Protein AF-A0A5P9CCF1-F1 (afdb_monomer)

Nearest PDB structures (foldseek):
  4yvo-assembly1_A  TM=5.478E-01  e=5.324E-01  Arabidopsis thaliana
  5l0y-assembly5_H  TM=6.996E-01  e=2.942E+00  Thermochaetoides thermophila DSM 1495
  4rth-assembly1_A  TM=3.826E-01  e=2.493E+00  Zea mays
  4rth-assembly2_B  TM=3.507E-01  e=3.109E+00  Zea mays
  4nuv-assembly3_B  TM=1.970E-01  e=6.727E+00  Plasmodium vivax Sal-1

Foldseek 3Di:
DDDDDDDDDDDDDPPPPDPPPPPPQPPDPVLLAQDDCVVCVVVLVLVVQLVSLVNSLVSCVVSVDPACDPRNLVSLLSNLVSCLSVLNLLVSQVSLVLADPCPVHPNHCVNGDDPPVVSNVSSVVSNVSSVVSVCVVVVLFAQAAQPDDDPQFLGWGDPDPFKIWTFHADPDQLAATWIFIDGNNHTPATAAADPPDCDALRNDSQRRNQFRDWTWHADPNWIKIWTFGWDHGSVPDPKIKTWTWIWTDDPRYTYTDDTSMDID

Secondary structure (DSSP, 8-state):
----------------------PPP---HHHHSPPP-HHHHHTT-HHHHHHHHHHHHHHHHHT--SS--HHHHHHHHHHHHHHHHTT-HHHHHHHHTTTSS-TT-TT-HHHH-SS-HHHHHHHHHHHHHHHHHHHHHTTT-B-PBPSS--TT-SEEEEEETTEEEEEEPP-STTPPPEEEEEETTEEEEEEEE-TT-SSSTTT-TTTGGGEEEEEEEEETTEEEEEEEEEEE-TTS-S-EEEEEEEEEEETTEEEEEEE--EE-

Radius of gyration: 26.99 Å; Cα contacts (8 Å, |Δi|>4): 455; chains: 1; bounding box: 83×89×58 Å

Structure (mmCIF, N/CA/C/O backbone):
data_AF-A0A5P9CCF1-F1
#
_entry.id   AF-A0A5P9CCF1-F1
#
loop_
_atom_site.group_PDB
_atom_site.id
_atom_site.type_symbol
_atom_site.label_atom_id
_atom_site.label_alt_id
_atom_site.label_comp_id
_atom_site.label_asym_id
_atom_site.label_entity_id
_atom_site.label_seq_id
_atom_site.pdbx_PDB_ins_code
_atom_site.Cartn_x
_atom_site.Cartn_y
_atom_site.Cartn_z
_atom_site.occupancy
_atom_site.B_iso_or_equiv
_atom_site.auth_seq_id
_atom_site.auth_comp_id
_atom_site.auth_asym_id
_atom_site.auth_atom_id
_atom_site.pdbx_PDB_model_num
ATOM 1 N N . MET A 1 1 ? 57.277 -71.680 -14.119 1.00 38.81 1 MET A N 1
ATOM 2 C CA . MET A 1 1 ? 58.142 -70.483 -13.983 1.00 38.81 1 MET A CA 1
ATOM 3 C C . MET A 1 1 ? 57.508 -69.349 -14.781 1.00 38.81 1 MET A C 1
ATOM 5 O O . MET A 1 1 ? 56.840 -69.667 -15.752 1.00 38.81 1 MET A O 1
ATOM 9 N N . THR A 1 2 ? 57.693 -68.101 -14.311 1.00 37.06 2 THR A N 1
ATOM 10 C CA . THR A 1 2 ? 57.239 -66.781 -14.845 1.00 37.06 2 THR A CA 1
ATOM 11 C C . THR A 1 2 ? 55.716 -66.533 -14.853 1.00 37.06 2 THR A C 1
ATOM 13 O O . THR A 1 2 ? 55.020 -67.088 -15.688 1.00 37.06 2 THR A O 1
ATOM 16 N N . ARG A 1 3 ? 55.108 -65.948 -13.797 1.00 40.03 3 ARG A N 1
ATOM 17 C CA . ARG A 1 3 ? 54.960 -64.513 -13.383 1.00 40.03 3 ARG A CA 1
ATOM 18 C C . ARG A 1 3 ? 54.153 -63.642 -14.361 1.00 40.03 3 ARG A C 1
ATOM 20 O O . ARG A 1 3 ? 54.601 -63.501 -15.482 1.00 40.03 3 ARG A O 1
ATOM 27 N N . HIS A 1 4 ? 53.058 -63.030 -13.876 1.00 38.47 4 HIS A N 1
ATOM 28 C CA . HIS A 1 4 ? 52.678 -61.591 -13.918 1.00 38.47 4 HIS A CA 1
ATOM 29 C C . HIS A 1 4 ? 51.289 -61.444 -13.231 1.00 38.47 4 HIS A C 1
ATOM 31 O O . HIS A 1 4 ? 50.328 -62.057 -13.671 1.00 38.47 4 HIS A O 1
ATOM 37 N N . LEU A 1 5 ? 51.191 -60.979 -11.975 1.00 42.59 5 LEU A N 1
ATOM 38 C CA . LEU A 1 5 ? 51.064 -59.581 -11.497 1.00 42.59 5 LEU A CA 1
ATOM 39 C C . LEU A 1 5 ? 49.751 -58.863 -11.899 1.00 42.59 5 LEU A C 1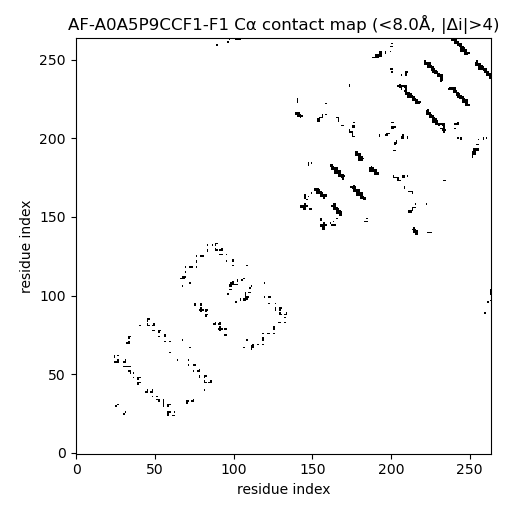
ATOM 41 O O . LEU A 1 5 ? 49.636 -58.345 -12.999 1.00 42.59 5 LEU A O 1
ATOM 45 N N . THR A 1 6 ? 48.803 -58.853 -10.947 1.00 45.66 6 THR A N 1
ATOM 46 C CA . THR A 1 6 ? 48.012 -57.709 -10.417 1.00 45.66 6 THR A CA 1
ATOM 47 C C . THR A 1 6 ? 47.667 -56.516 -11.319 1.00 45.66 6 THR A C 1
ATOM 49 O O . THR A 1 6 ? 48.580 -55.842 -11.780 1.00 45.66 6 THR A O 1
ATOM 52 N N . ALA A 1 7 ? 46.390 -56.100 -11.329 1.00 41.03 7 ALA A N 1
ATOM 53 C CA . ALA A 1 7 ? 45.993 -54.704 -11.062 1.00 41.03 7 ALA A CA 1
ATOM 54 C C . ALA A 1 7 ? 44.465 -54.543 -10.925 1.00 41.03 7 ALA A C 1
ATOM 56 O O . ALA A 1 7 ? 43.686 -55.092 -11.699 1.00 41.03 7 ALA A O 1
ATOM 57 N N . HIS A 1 8 ? 44.066 -53.776 -9.913 1.00 41.31 8 HIS A N 1
ATOM 58 C CA . HIS A 1 8 ? 42.704 -53.399 -9.549 1.00 41.31 8 HIS A CA 1
ATOM 59 C C . HIS A 1 8 ? 42.020 -52.510 -10.600 1.00 41.31 8 HIS A C 1
ATOM 61 O O . HIS A 1 8 ? 42.599 -51.522 -11.043 1.00 41.31 8 HIS A O 1
ATOM 67 N N . LEU A 1 9 ? 40.753 -52.797 -10.917 1.00 42.25 9 LEU A N 1
ATOM 68 C CA . LEU A 1 9 ? 39.864 -51.857 -11.603 1.00 42.25 9 LEU A CA 1
ATOM 69 C C . LEU A 1 9 ? 39.136 -51.004 -10.552 1.00 42.25 9 LEU A C 1
ATOM 71 O O . LEU A 1 9 ? 38.146 -51.427 -9.960 1.00 42.25 9 LEU A O 1
ATOM 75 N N . LEU A 1 10 ? 39.667 -49.803 -10.310 1.00 40.56 10 LEU A N 1
ATOM 76 C CA . LEU A 1 10 ? 38.964 -48.704 -9.651 1.00 40.56 10 LEU A CA 1
ATOM 77 C C . LEU A 1 10 ? 37.992 -48.087 -10.675 1.00 40.56 10 LEU A C 1
ATOM 79 O O . LEU A 1 10 ? 38.424 -47.553 -11.696 1.00 40.56 10 LEU A O 1
ATOM 83 N N . LEU A 1 11 ? 36.687 -48.155 -10.414 1.00 41.53 11 LEU A N 1
ATOM 84 C CA . LEU A 1 11 ? 35.667 -47.418 -11.165 1.00 41.53 11 LEU A CA 1
ATOM 85 C C . LEU A 1 11 ? 35.684 -45.950 -10.714 1.00 41.53 11 LEU A C 1
ATOM 87 O O . LEU A 1 11 ? 35.139 -45.603 -9.668 1.00 41.53 11 LEU A O 1
ATOM 91 N N . LEU A 1 12 ? 36.332 -45.090 -11.504 1.00 43.78 12 LEU A N 1
ATOM 92 C CA . LEU A 1 12 ? 36.227 -43.637 -11.386 1.00 43.78 12 LEU A CA 1
ATOM 93 C C . LEU A 1 12 ? 34.879 -43.196 -11.985 1.00 43.78 12 LEU A C 1
ATOM 95 O O . LEU A 1 12 ? 34.704 -43.194 -13.203 1.00 43.78 12 LEU A O 1
ATOM 99 N N . ALA A 1 13 ? 33.922 -42.820 -11.138 1.00 51.00 13 ALA A N 1
ATOM 100 C CA . ALA A 1 13 ? 32.737 -42.088 -11.572 1.00 51.00 13 ALA A CA 1
ATOM 101 C C . ALA A 1 13 ? 33.143 -40.631 -11.846 1.00 51.00 13 ALA A C 1
ATOM 103 O O . ALA A 1 13 ? 33.335 -39.839 -10.925 1.00 51.00 13 ALA A O 1
ATOM 104 N N . ILE A 1 14 ? 33.316 -40.287 -13.122 1.00 48.69 14 ILE A N 1
ATOM 105 C CA . ILE A 1 14 ? 33.503 -38.904 -13.564 1.00 48.69 14 ILE A CA 1
ATOM 106 C C . ILE A 1 14 ? 32.146 -38.206 -13.428 1.00 48.69 14 ILE A C 1
ATOM 108 O O . ILE A 1 14 ? 31.271 -38.348 -14.281 1.00 48.69 14 ILE A O 1
ATOM 112 N N . ALA A 1 15 ? 31.958 -37.463 -12.338 1.00 51.03 15 ALA A N 1
ATOM 113 C CA . ALA A 1 15 ? 30.894 -36.477 -12.249 1.00 51.03 15 ALA A CA 1
ATOM 114 C C . ALA A 1 15 ? 31.232 -35.334 -13.219 1.00 51.03 15 ALA A C 1
ATOM 116 O O . ALA A 1 15 ? 32.104 -34.508 -12.952 1.00 51.03 15 ALA A O 1
ATOM 117 N N . LEU A 1 16 ? 30.564 -35.319 -14.373 1.00 45.53 16 LEU A N 1
ATOM 118 C CA . LEU A 1 16 ? 30.518 -34.176 -15.280 1.00 45.53 16 LEU A CA 1
ATOM 119 C C . LEU A 1 16 ? 29.841 -33.008 -14.551 1.00 45.53 16 LEU A C 1
ATOM 121 O O . LEU A 1 16 ? 28.623 -32.850 -14.593 1.00 45.53 16 LEU A O 1
ATOM 125 N N . ALA A 1 17 ? 30.638 -32.186 -13.873 1.00 50.53 17 ALA A N 1
ATOM 126 C CA . ALA A 1 17 ? 30.248 -30.830 -13.531 1.00 50.53 17 ALA A CA 1
ATOM 127 C C . ALA A 1 17 ? 30.195 -30.033 -14.842 1.00 50.53 17 ALA A C 1
ATOM 129 O O . ALA A 1 17 ? 31.205 -29.520 -15.319 1.00 50.53 17 ALA A O 1
ATOM 130 N N . LEU A 1 18 ? 29.017 -29.990 -15.467 1.00 43.69 18 LEU A N 1
ATOM 131 C CA . LEU A 1 18 ? 28.736 -28.994 -16.493 1.00 43.69 18 LEU A CA 1
ATOM 132 C C . LEU A 1 18 ? 28.902 -27.616 -15.837 1.00 43.69 18 LEU A C 1
ATOM 134 O O . LEU A 1 18 ? 28.254 -27.364 -14.817 1.00 43.69 18 LEU A O 1
ATOM 138 N N . PRO A 1 19 ? 29.735 -26.712 -16.380 1.00 44.81 19 PRO A N 1
ATOM 139 C CA . PRO A 1 19 ? 29.658 -25.330 -15.967 1.00 44.81 19 PRO A CA 1
ATOM 140 C C . PRO A 1 19 ? 28.293 -24.837 -16.443 1.00 44.81 19 PRO A C 1
ATOM 142 O O . PRO A 1 19 ? 28.023 -24.788 -17.643 1.00 44.81 19 PRO A O 1
ATOM 145 N N . VAL A 1 20 ? 27.411 -24.495 -15.506 1.00 45.44 20 VAL A N 1
ATOM 146 C CA . VAL A 1 20 ? 26.295 -23.600 -15.802 1.00 45.44 20 VAL A CA 1
ATOM 147 C C . VAL A 1 20 ? 26.957 -22.297 -16.227 1.00 45.44 20 VAL A C 1
ATOM 149 O O . VAL A 1 20 ? 27.378 -21.496 -15.396 1.00 45.44 20 VAL A O 1
ATOM 152 N N . SER A 1 21 ? 27.170 -22.130 -17.531 1.00 42.34 21 SER A N 1
ATOM 153 C CA . SER A 1 21 ? 27.578 -20.855 -18.088 1.00 42.34 21 SER A CA 1
ATOM 154 C C . SER A 1 21 ? 26.452 -19.888 -17.758 1.00 42.34 21 SER A C 1
ATOM 156 O O . SER A 1 21 ? 25.381 -19.955 -18.357 1.00 42.34 21 SER A O 1
ATOM 158 N N . ALA A 1 22 ? 26.674 -19.026 -16.767 1.00 50.47 22 ALA A N 1
ATOM 159 C CA . ALA A 1 22 ? 25.893 -17.817 -16.615 1.00 50.47 22 ALA A CA 1
ATOM 160 C C . ALA A 1 22 ? 26.032 -17.073 -17.946 1.00 50.47 22 ALA A C 1
ATOM 162 O O . ALA A 1 22 ? 27.086 -16.517 -18.251 1.00 50.47 22 ALA A O 1
ATOM 163 N N . THR A 1 23 ? 25.019 -17.175 -18.806 1.00 56.19 23 THR A N 1
ATOM 164 C CA . THR A 1 23 ? 24.970 -16.401 -20.041 1.00 56.19 23 THR A CA 1
ATOM 165 C C . THR A 1 23 ? 25.067 -14.944 -19.624 1.00 56.19 23 THR A C 1
ATOM 167 O O . THR A 1 23 ? 24.202 -14.482 -18.876 1.00 56.19 23 THR A O 1
ATOM 170 N N . ALA A 1 24 ? 26.127 -14.250 -20.045 1.00 63.75 24 ALA A N 1
ATOM 171 C CA . ALA A 1 24 ? 26.255 -12.819 -19.812 1.00 63.75 24 ALA A CA 1
ATOM 172 C C . ALA A 1 24 ? 24.945 -12.145 -20.239 1.00 63.75 24 ALA A C 1
ATOM 174 O O . ALA A 1 24 ? 24.404 -12.466 -21.303 1.00 63.75 24 ALA A O 1
ATOM 175 N N . ALA A 1 25 ? 24.392 -11.291 -19.379 1.00 76.62 25 ALA A N 1
ATOM 176 C CA . ALA A 1 25 ? 23.145 -10.610 -19.683 1.00 76.62 25 ALA A CA 1
ATOM 177 C C . ALA A 1 25 ? 23.332 -9.799 -20.976 1.00 76.62 25 ALA A C 1
ATOM 179 O O . ALA A 1 25 ? 24.283 -9.028 -21.097 1.00 76.62 25 ALA A O 1
ATOM 180 N N . ASP A 1 26 ? 22.459 -10.007 -21.965 1.00 86.19 26 ASP A N 1
ATOM 181 C CA . ASP A 1 26 ? 22.458 -9.199 -23.185 1.00 86.19 26 ASP A CA 1
ATOM 182 C C . ASP A 1 26 ? 21.985 -7.785 -22.837 1.00 86.19 26 ASP A C 1
ATOM 184 O O . ASP A 1 26 ? 20.787 -7.536 -22.689 1.00 86.19 26 ASP A O 1
ATOM 188 N N . CYS A 1 27 ? 22.948 -6.881 -22.675 1.00 89.56 27 CYS A N 1
ATOM 189 C CA . CYS A 1 27 ? 22.731 -5.471 -22.366 1.00 89.56 27 CYS A CA 1
ATOM 190 C C . CYS A 1 27 ? 22.785 -4.583 -23.618 1.00 89.56 27 CYS A C 1
ATOM 192 O O . CYS A 1 27 ? 23.043 -3.384 -23.522 1.00 89.56 27 CYS A O 1
ATOM 194 N N . SER A 1 28 ? 22.566 -5.150 -24.811 1.00 90.19 28 SER A N 1
ATOM 195 C CA . SER A 1 28 ? 22.457 -4.352 -26.032 1.00 90.19 28 SER A CA 1
ATOM 196 C C . SER A 1 28 ? 21.257 -3.400 -25.972 1.00 90.19 28 SER A C 1
ATOM 198 O O . SER A 1 28 ? 20.209 -3.718 -25.406 1.00 90.19 28 SER A O 1
ATOM 200 N N . ALA A 1 29 ? 21.369 -2.238 -26.623 1.00 88.06 29 ALA A N 1
ATOM 201 C CA . ALA A 1 29 ? 20.284 -1.253 -26.678 1.00 88.06 29 ALA A CA 1
ATOM 202 C C . ALA A 1 29 ? 18.961 -1.860 -27.187 1.00 88.06 29 ALA A C 1
ATOM 204 O O . ALA A 1 29 ? 17.884 -1.539 -26.687 1.00 88.06 29 ALA A O 1
ATOM 205 N N . GLN A 1 30 ? 19.035 -2.798 -28.138 1.00 89.94 30 GLN A N 1
ATOM 206 C CA . GLN A 1 30 ? 17.861 -3.506 -28.642 1.00 89.94 30 GLN A CA 1
ATOM 207 C C . GLN A 1 30 ? 17.217 -4.391 -27.566 1.00 89.94 30 GLN A C 1
ATOM 209 O O . GLN A 1 30 ? 15.994 -4.385 -27.421 1.00 89.94 30 GLN A O 1
ATOM 214 N N . ALA A 1 31 ? 18.019 -5.117 -26.786 1.00 89.00 31 ALA A N 1
ATOM 215 C CA . ALA A 1 31 ? 17.533 -5.976 -25.713 1.00 89.00 31 ALA A CA 1
ATOM 216 C C . ALA A 1 31 ? 16.910 -5.198 -24.541 1.00 89.00 31 ALA A C 1
ATOM 218 O O . ALA A 1 31 ? 16.047 -5.748 -23.853 1.00 89.00 31 ALA A O 1
ATOM 219 N N . LEU A 1 32 ? 17.328 -3.945 -24.337 1.00 92.31 32 LEU A N 1
ATOM 220 C CA . LEU A 1 32 ? 16.839 -3.039 -23.289 1.00 92.31 32 LEU A CA 1
ATOM 221 C C . LEU A 1 32 ? 15.700 -2.114 -23.747 1.00 92.31 32 LEU A C 1
ATOM 223 O O . LEU A 1 32 ? 15.117 -1.395 -22.928 1.00 92.31 32 LEU A O 1
ATOM 227 N N . SER A 1 33 ? 15.373 -2.119 -25.039 1.00 92.81 33 SER A N 1
ATOM 228 C CA . SER A 1 33 ? 14.320 -1.270 -25.596 1.00 92.81 33 SER A CA 1
ATOM 229 C C . SER A 1 33 ? 12.936 -1.643 -25.059 1.00 92.81 33 SER A C 1
ATOM 231 O O . SER A 1 33 ? 12.579 -2.823 -24.954 1.00 92.81 33 SER A O 1
ATOM 233 N N . ARG A 1 34 ? 12.136 -0.624 -24.717 1.00 93.81 34 ARG A N 1
ATOM 234 C CA . ARG A 1 34 ? 10.739 -0.786 -24.305 1.00 93.81 34 ARG A CA 1
ATOM 235 C C . ARG A 1 34 ? 9.955 -1.506 -25.410 1.00 93.81 34 ARG A C 1
ATOM 237 O O . ARG A 1 34 ? 9.863 -0.992 -26.527 1.00 93.81 34 ARG A O 1
ATOM 244 N N . PRO A 1 35 ? 9.350 -2.671 -25.127 1.00 95.38 35 PRO A N 1
ATOM 245 C CA . PRO A 1 35 ? 8.558 -3.376 -26.117 1.00 95.38 35 PRO A CA 1
ATOM 246 C C . PRO A 1 35 ? 7.212 -2.681 -26.343 1.00 95.38 35 PRO A C 1
ATOM 248 O O . PRO A 1 35 ? 6.573 -2.224 -25.400 1.00 95.38 35 PRO A O 1
ATOM 251 N N . LEU A 1 36 ? 6.725 -2.700 -27.585 1.00 94.75 36 LEU A N 1
ATOM 252 C CA . LEU A 1 36 ? 5.341 -2.331 -27.877 1.00 94.75 36 LEU A CA 1
ATOM 253 C C . LEU A 1 36 ? 4.386 -3.444 -27.426 1.00 94.75 36 LEU A C 1
ATOM 255 O O . LEU A 1 36 ? 4.595 -4.624 -27.729 1.00 94.75 36 LEU A O 1
ATOM 259 N N . VAL A 1 37 ? 3.322 -3.052 -26.726 1.00 97.06 37 VAL A N 1
ATOM 260 C CA . VAL A 1 37 ? 2.292 -3.955 -26.178 1.00 97.06 37 VAL A CA 1
ATOM 261 C C . VAL A 1 37 ? 0.871 -3.583 -26.617 1.00 97.06 37 VAL A C 1
ATOM 263 O O . VAL A 1 37 ? -0.095 -4.163 -26.130 1.00 97.06 37 VAL A O 1
ATOM 266 N N . ASN A 1 38 ? 0.720 -2.652 -27.563 1.00 96.94 38 ASN A N 1
ATOM 267 C CA . ASN A 1 38 ? -0.575 -2.137 -28.022 1.00 96.94 38 ASN A CA 1
ATOM 268 C C . ASN A 1 38 ? -1.534 -3.250 -28.467 1.00 96.94 38 ASN A C 1
ATOM 270 O O . ASN A 1 38 ? -2.702 -3.234 -28.086 1.00 96.94 38 ASN A O 1
ATOM 274 N N . ASP A 1 39 ? -1.034 -4.247 -29.200 1.00 97.44 39 ASP A N 1
ATOM 275 C CA . ASP A 1 39 ? -1.857 -5.368 -29.662 1.00 97.44 39 ASP A CA 1
ATOM 276 C C . ASP A 1 39 ? -2.319 -6.279 -28.520 1.00 97.44 39 ASP A C 1
ATOM 278 O O . ASP A 1 39 ? -3.348 -6.937 -28.634 1.00 97.44 39 ASP A O 1
ATOM 282 N N . LEU A 1 40 ? -1.551 -6.380 -27.433 1.00 98.00 40 LEU A N 1
ATOM 283 C CA . LEU A 1 40 ? -1.937 -7.152 -26.245 1.00 98.00 40 LEU A CA 1
ATOM 284 C C . LEU A 1 40 ? -3.022 -6.396 -25.471 1.00 98.00 40 LEU A C 1
ATOM 286 O O . LEU A 1 40 ? -4.047 -6.963 -25.103 1.00 98.00 40 LEU A O 1
ATOM 290 N N . PHE A 1 41 ? -2.865 -5.079 -25.340 1.00 97.50 41 PHE A N 1
ATOM 291 C CA . PHE A 1 41 ? -3.884 -4.215 -24.752 1.00 97.50 41 PHE A CA 1
ATOM 292 C C . PHE A 1 41 ? -5.201 -4.221 -25.533 1.00 97.50 41 PHE A C 1
ATOM 294 O O . PHE A 1 41 ? -6.265 -4.272 -24.916 1.00 97.50 41 PHE A O 1
ATOM 301 N N . SER A 1 42 ? -5.151 -4.179 -26.868 1.00 97.44 42 SER A N 1
ATOM 302 C CA . SER A 1 42 ? -6.354 -4.117 -27.709 1.00 97.44 42 SER A CA 1
ATOM 303 C C . SER A 1 42 ? -7.208 -5.384 -27.627 1.00 97.44 42 SER A C 1
ATOM 305 O O . SER A 1 42 ? -8.430 -5.300 -27.719 1.00 97.44 42 SER A O 1
ATOM 307 N N . ARG A 1 43 ? -6.583 -6.544 -27.391 1.00 97.50 43 ARG A N 1
ATOM 308 C CA . ARG A 1 43 ? -7.272 -7.829 -27.190 1.00 97.50 43 ARG A CA 1
ATOM 309 C C . ARG A 1 43 ? -7.607 -8.137 -25.722 1.00 97.50 43 ARG A C 1
ATOM 311 O O . ARG A 1 43 ? -8.157 -9.196 -25.448 1.00 97.50 43 ARG A O 1
ATOM 318 N N . GLY A 1 44 ? -7.260 -7.245 -24.788 1.00 97.94 44 GLY A N 1
ATOM 319 C CA . GLY A 1 44 ? -7.451 -7.452 -23.346 1.00 97.94 44 GLY A CA 1
ATOM 320 C C . GLY A 1 44 ? -6.476 -8.444 -22.699 1.00 97.94 44 GLY A C 1
ATOM 321 O O . GLY A 1 44 ? -6.705 -8.860 -21.569 1.00 97.94 44 GLY A O 1
ATOM 322 N N . ASP A 1 45 ? -5.393 -8.817 -23.386 1.00 98.31 45 ASP A N 1
ATOM 323 C CA . ASP A 1 45 ? -4.351 -9.711 -22.868 1.00 98.31 45 ASP A CA 1
ATOM 324 C C . ASP A 1 45 ? -3.356 -8.927 -21.999 1.00 98.31 45 ASP A C 1
ATOM 326 O O . ASP A 1 45 ? -2.220 -8.630 -22.384 1.00 98.31 45 ASP A O 1
ATOM 330 N N . TYR A 1 46 ? -3.829 -8.512 -20.824 1.00 98.44 46 TYR A N 1
ATOM 331 C CA . TYR A 1 46 ? -3.034 -7.718 -19.891 1.00 98.44 46 TYR A CA 1
ATOM 332 C C . TYR A 1 46 ? -1.930 -8.543 -19.225 1.00 98.44 46 TYR A C 1
ATOM 334 O O . TYR A 1 46 ? -0.834 -8.023 -19.035 1.00 98.44 46 TYR A O 1
ATOM 342 N N . ASP A 1 47 ? -2.163 -9.828 -18.952 1.00 98.38 47 ASP A N 1
ATOM 343 C CA . ASP A 1 47 ? -1.139 -10.718 -18.395 1.00 98.38 47 ASP A CA 1
ATOM 344 C C . ASP A 1 47 ? 0.005 -10.959 -19.387 1.00 98.38 47 ASP A C 1
ATOM 346 O O . ASP A 1 47 ? 1.177 -10.898 -19.006 1.00 98.38 47 ASP A O 1
ATOM 350 N N . GLY A 1 48 ? -0.299 -11.133 -20.679 1.00 98.38 48 GLY A N 1
ATOM 351 C CA . GLY A 1 48 ? 0.713 -11.193 -21.733 1.00 98.38 48 GLY A CA 1
ATOM 352 C C . GLY A 1 48 ? 1.510 -9.891 -21.855 1.00 98.38 48 GLY A C 1
ATOM 353 O O . GLY A 1 48 ? 2.734 -9.923 -22.029 1.00 98.38 48 GLY A O 1
ATOM 354 N N . ALA A 1 49 ? 0.850 -8.734 -21.714 1.00 98.56 49 ALA A N 1
ATOM 355 C CA . ALA A 1 49 ? 1.529 -7.437 -21.690 1.00 98.56 49 ALA A CA 1
ATOM 356 C C . ALA A 1 49 ? 2.464 -7.304 -20.477 1.00 98.56 49 ALA A C 1
ATOM 358 O O . ALA A 1 49 ? 3.626 -6.929 -20.650 1.00 98.56 49 ALA A O 1
ATOM 359 N N . ILE A 1 50 ? 1.993 -7.671 -19.279 1.00 98.69 50 ILE A N 1
ATOM 360 C CA . ILE A 1 50 ? 2.786 -7.684 -18.041 1.00 98.69 50 ILE A CA 1
ATOM 361 C C . ILE A 1 50 ? 4.007 -8.586 -18.211 1.00 98.69 50 ILE A C 1
ATOM 363 O O . ILE A 1 50 ? 5.124 -8.132 -17.982 1.00 98.69 50 ILE A O 1
ATOM 367 N N . ALA A 1 51 ? 3.826 -9.828 -18.667 1.00 98.38 51 ALA A N 1
ATOM 368 C CA . ALA A 1 51 ? 4.924 -10.780 -18.835 1.00 98.38 51 ALA A CA 1
ATOM 369 C C . ALA A 1 51 ? 6.014 -10.242 -19.776 1.00 98.38 51 ALA A C 1
ATOM 371 O O . ALA A 1 51 ? 7.211 -10.386 -19.509 1.00 98.38 51 ALA A O 1
ATOM 372 N N . ARG A 1 52 ? 5.613 -9.582 -20.869 1.00 98.06 52 ARG A N 1
ATOM 373 C CA . ARG A 1 52 ? 6.550 -8.977 -21.820 1.00 98.06 52 ARG A CA 1
ATOM 374 C C . ARG A 1 52 ? 7.298 -7.783 -21.223 1.00 98.06 52 ARG A C 1
ATOM 376 O O . ARG A 1 52 ? 8.508 -7.682 -21.416 1.00 98.06 52 ARG A O 1
ATOM 383 N N . LEU A 1 53 ? 6.597 -6.901 -20.515 1.00 98.50 53 LEU A N 1
ATOM 384 C CA . LEU A 1 53 ? 7.179 -5.708 -19.897 1.00 98.50 53 LEU A CA 1
ATOM 385 C C . LEU A 1 53 ? 8.095 -6.061 -18.721 1.00 98.50 53 LEU A C 1
ATOM 387 O O . LEU A 1 53 ? 9.208 -5.548 -18.664 1.00 98.50 53 LEU A O 1
ATOM 391 N N . GLU A 1 54 ? 7.686 -6.975 -17.837 1.00 98.06 54 GLU A N 1
ATOM 392 C CA . GLU A 1 54 ? 8.503 -7.465 -16.716 1.00 98.06 54 GLU A CA 1
ATOM 393 C C . GLU A 1 54 ? 9.789 -8.136 -17.200 1.00 98.06 54 GLU A C 1
ATOM 395 O O . GLU A 1 54 ? 10.860 -7.886 -16.655 1.00 98.06 54 GLU A O 1
ATOM 400 N N . LYS A 1 55 ? 9.733 -8.920 -18.283 1.00 96.31 55 LYS A N 1
ATOM 401 C CA . LYS A 1 55 ? 10.942 -9.518 -18.861 1.00 96.31 55 LYS A CA 1
ATOM 402 C C . LYS A 1 55 ? 11.961 -8.459 -19.291 1.00 96.31 55 LYS A C 1
ATOM 404 O O . LYS A 1 55 ? 13.155 -8.616 -19.033 1.00 96.31 55 LYS A O 1
ATOM 409 N N . THR A 1 56 ? 11.514 -7.391 -19.952 1.00 96.00 56 THR A N 1
ATOM 410 C CA . THR A 1 56 ? 12.411 -6.288 -20.327 1.00 96.00 56 THR A CA 1
ATOM 411 C C . THR A 1 56 ? 12.846 -5.488 -19.098 1.00 96.00 56 THR A C 1
ATOM 413 O O . THR A 1 56 ? 14.021 -5.145 -19.001 1.00 96.00 56 THR A O 1
ATOM 416 N N . ARG A 1 57 ? 11.952 -5.250 -18.130 1.00 95.56 57 ARG A N 1
ATOM 417 C CA . ARG A 1 57 ? 12.265 -4.581 -16.859 1.00 95.56 57 ARG A CA 1
ATOM 418 C C . ARG A 1 57 ? 13.399 -5.285 -16.120 1.00 95.56 57 ARG A C 1
ATOM 420 O O . ARG A 1 57 ? 14.392 -4.650 -15.797 1.00 95.56 57 ARG A O 1
ATOM 427 N N . GLN A 1 58 ? 13.275 -6.595 -15.910 1.00 94.50 58 GLN A N 1
ATOM 428 C CA . GLN A 1 58 ? 14.278 -7.419 -15.233 1.00 94.50 58 GLN A CA 1
ATOM 429 C C . GLN A 1 58 ? 15.635 -7.335 -15.930 1.00 94.50 58 GLN A C 1
ATOM 431 O O . GLN A 1 58 ? 16.670 -7.311 -15.274 1.00 94.50 58 GLN A O 1
ATOM 436 N N . ARG A 1 59 ? 15.637 -7.254 -17.264 1.00 93.44 59 ARG A N 1
ATOM 437 C CA . ARG A 1 59 ? 16.866 -7.084 -18.037 1.00 93.44 59 ARG A CA 1
ATOM 438 C C . ARG A 1 59 ? 17.467 -5.689 -17.877 1.00 93.44 59 ARG A C 1
ATOM 440 O O . ARG A 1 59 ? 18.670 -5.593 -17.676 1.00 93.44 59 ARG A O 1
ATOM 447 N N . GLN A 1 60 ? 16.650 -4.635 -17.927 1.00 93.19 60 GLN A N 1
ATOM 448 C CA . GLN A 1 60 ? 17.097 -3.271 -17.618 1.00 93.19 60 GLN A CA 1
ATOM 449 C C . GLN A 1 60 ? 17.691 -3.195 -16.211 1.00 93.19 60 GLN A C 1
ATOM 451 O O . GLN A 1 60 ? 18.782 -2.664 -16.050 1.00 93.19 60 GLN A O 1
ATOM 456 N N . ASP A 1 61 ? 17.016 -3.772 -15.218 1.00 91.50 61 ASP A N 1
ATOM 457 C CA . ASP A 1 61 ? 17.471 -3.777 -13.827 1.00 91.50 61 ASP A CA 1
ATOM 458 C C . ASP A 1 61 ? 18.792 -4.558 -13.672 1.00 91.50 61 ASP A C 1
ATOM 460 O O . ASP A 1 61 ? 19.710 -4.078 -13.014 1.00 91.50 61 ASP A O 1
ATOM 464 N N . ALA A 1 62 ? 18.934 -5.716 -14.331 1.00 91.38 62 ALA A N 1
ATOM 465 C CA . ALA A 1 62 ? 20.148 -6.540 -14.275 1.00 91.38 62 ALA A CA 1
ATOM 466 C C . ALA A 1 62 ? 21.360 -5.919 -14.989 1.00 91.38 62 ALA A C 1
ATOM 468 O O . ALA A 1 62 ? 22.501 -6.198 -14.627 1.00 91.38 62 ALA A O 1
ATOM 469 N N . CYS A 1 63 ? 21.125 -5.100 -16.013 1.00 90.56 63 CYS A N 1
ATOM 470 C CA . CYS A 1 63 ? 22.189 -4.420 -16.746 1.00 90.56 63 CYS A CA 1
ATOM 471 C C . CYS A 1 63 ? 22.685 -3.145 -16.051 1.00 90.56 63 CYS A C 1
ATOM 473 O O . CYS A 1 63 ? 23.640 -2.559 -16.551 1.00 90.56 63 CYS A O 1
ATOM 475 N N . HIS A 1 64 ? 22.064 -2.736 -14.931 1.00 78.88 64 HIS A N 1
ATOM 476 C CA . HIS A 1 64 ? 22.443 -1.572 -14.120 1.00 78.88 64 HIS A CA 1
ATOM 477 C C . HIS A 1 64 ? 22.850 -0.356 -14.972 1.00 78.88 64 HIS A C 1
ATOM 479 O O . HIS A 1 64 ? 24.023 0.023 -14.967 1.00 78.88 64 HIS A O 1
ATOM 485 N N . PRO A 1 65 ? 21.919 0.237 -15.745 1.00 73.19 65 PRO A N 1
ATOM 486 C CA . PRO A 1 65 ? 22.264 1.342 -16.623 1.00 73.19 65 PRO A CA 1
ATOM 487 C C . PRO A 1 65 ? 22.839 2.499 -15.804 1.00 73.19 65 PRO A C 1
ATOM 489 O O . PRO A 1 65 ? 22.317 2.838 -14.742 1.00 73.19 65 PRO A O 1
ATOM 492 N N . GLU A 1 66 ? 23.908 3.107 -16.317 1.00 71.75 66 GLU A N 1
ATOM 493 C CA . GLU A 1 66 ? 24.570 4.250 -15.675 1.00 71.75 66 GLU A CA 1
ATOM 494 C C . GLU A 1 66 ? 23.635 5.465 -15.554 1.00 71.75 66 GLU A C 1
ATOM 496 O O . GLU A 1 66 ? 23.820 6.302 -14.674 1.00 71.75 66 GLU A O 1
ATOM 501 N N . THR A 1 67 ? 22.614 5.550 -16.415 1.00 76.56 67 THR A N 1
ATOM 502 C CA . THR A 1 67 ? 21.609 6.616 -16.426 1.00 76.56 67 THR A CA 1
ATOM 503 C C . THR A 1 67 ? 20.192 6.054 -16.544 1.00 76.56 67 THR A C 1
ATOM 505 O O . THR A 1 67 ? 19.919 5.140 -17.326 1.00 76.56 67 THR A O 1
ATOM 508 N N . LEU A 1 68 ? 19.264 6.619 -15.767 1.00 90.94 68 LEU A N 1
ATOM 509 C CA . LEU A 1 68 ? 17.836 6.319 -15.872 1.00 90.94 68 LEU A CA 1
ATOM 510 C C . LEU A 1 68 ? 17.207 7.234 -16.924 1.00 90.94 68 LEU A C 1
ATOM 512 O O . LEU A 1 68 ? 16.882 8.384 -16.647 1.00 90.94 68 LEU A O 1
ATOM 516 N N . ASP A 1 69 ? 17.058 6.721 -18.142 1.00 91.50 69 ASP A N 1
ATOM 517 C CA . ASP A 1 69 ? 16.523 7.474 -19.276 1.00 91.50 69 ASP A CA 1
ATOM 518 C C . ASP A 1 69 ? 14.990 7.378 -19.409 1.00 91.50 69 ASP A C 1
ATOM 520 O O . ASP A 1 69 ? 14.307 6.598 -18.736 1.00 91.50 69 ASP A O 1
ATOM 524 N N . ALA A 1 70 ? 14.420 8.149 -20.338 1.00 93.00 70 ALA A N 1
ATOM 525 C CA . ALA A 1 70 ? 12.985 8.125 -20.614 1.00 93.00 70 ALA A CA 1
ATOM 526 C C . ALA A 1 70 ? 12.469 6.723 -21.001 1.00 93.00 70 ALA A C 1
ATOM 528 O O . ALA A 1 70 ? 11.338 6.375 -20.666 1.00 93.00 70 ALA A O 1
ATOM 529 N N . ASN A 1 71 ? 13.271 5.889 -21.674 1.00 93.19 71 ASN A N 1
ATOM 530 C CA . ASN A 1 71 ? 12.877 4.527 -22.050 1.00 93.19 71 ASN A CA 1
ATOM 531 C C . ASN A 1 71 ? 12.680 3.632 -20.811 1.00 93.19 71 ASN A C 1
ATOM 533 O O . ASN A 1 71 ? 11.720 2.856 -20.758 1.00 93.19 71 ASN A O 1
ATOM 537 N N . TRP A 1 72 ? 13.531 3.780 -19.795 1.00 94.94 72 TRP A N 1
ATOM 538 C CA . TRP A 1 72 ? 13.413 3.093 -18.510 1.00 94.94 72 TRP A CA 1
ATOM 539 C C . TRP A 1 72 ? 12.111 3.463 -17.775 1.00 94.94 72 TRP A C 1
ATOM 541 O O . TRP A 1 72 ? 11.388 2.581 -17.294 1.00 94.94 72 TRP A O 1
ATOM 551 N N . TYR A 1 73 ? 11.751 4.748 -17.743 1.00 96.31 73 TYR A N 1
ATOM 552 C CA . TYR A 1 73 ? 10.521 5.219 -17.092 1.00 96.31 73 TYR A CA 1
ATOM 553 C C . TYR A 1 73 ? 9.254 4.914 -17.897 1.00 96.31 73 TYR A C 1
ATOM 555 O O . TYR A 1 73 ? 8.259 4.469 -17.322 1.00 96.31 73 TYR A O 1
ATOM 563 N N . TRP A 1 74 ? 9.273 5.075 -19.224 1.00 96.56 74 TRP A N 1
ATOM 564 C CA . TRP A 1 74 ? 8.130 4.734 -20.078 1.00 96.56 74 TRP A CA 1
ATOM 565 C C . TRP A 1 74 ? 7.756 3.256 -19.973 1.00 96.56 74 TRP A C 1
ATOM 567 O O . TRP A 1 74 ? 6.570 2.929 -19.943 1.00 96.56 74 TRP A O 1
ATOM 577 N N . LEU A 1 75 ? 8.744 2.363 -19.863 1.00 97.69 75 LEU A N 1
ATOM 578 C CA . LEU A 1 75 ? 8.490 0.944 -19.625 1.00 97.69 75 LEU A CA 1
ATOM 579 C C . LEU A 1 75 ? 7.713 0.718 -18.319 1.00 97.69 75 LEU A C 1
ATOM 581 O O . LEU A 1 75 ? 6.776 -0.078 -18.284 1.00 97.69 75 LEU A O 1
ATOM 585 N N . ARG A 1 76 ? 8.078 1.426 -17.245 1.00 97.94 76 ARG A N 1
ATOM 586 C CA . ARG A 1 76 ? 7.419 1.310 -15.931 1.00 97.94 76 ARG A CA 1
ATOM 587 C C . ARG A 1 76 ? 6.048 1.970 -15.919 1.00 97.94 76 ARG A C 1
ATOM 589 O O . ARG A 1 76 ? 5.135 1.449 -15.286 1.00 97.94 76 ARG A O 1
ATOM 596 N N . SER A 1 77 ? 5.872 3.042 -16.687 1.00 98.00 77 SER A N 1
ATOM 597 C CA . SER A 1 77 ? 4.563 3.641 -16.946 1.00 98.00 77 SER A CA 1
ATOM 598 C C . SER A 1 77 ? 3.622 2.634 -17.617 1.00 98.00 77 SER A C 1
ATOM 600 O O . SER A 1 77 ? 2.548 2.352 -17.081 1.00 98.00 77 SER A O 1
ATOM 602 N N . ASP A 1 78 ? 4.048 1.990 -18.707 1.00 98.31 78 ASP A N 1
ATOM 603 C CA . ASP A 1 78 ? 3.255 0.956 -19.388 1.00 98.31 78 ASP A CA 1
ATOM 604 C C . ASP A 1 78 ? 2.933 -0.230 -18.483 1.00 98.31 78 ASP A C 1
ATOM 606 O O . ASP A 1 78 ? 1.805 -0.724 -18.471 1.00 98.31 78 ASP A O 1
ATOM 610 N N . LEU A 1 79 ? 3.921 -0.680 -17.709 1.00 98.62 79 LEU A N 1
ATOM 611 C CA . LEU A 1 79 ? 3.761 -1.794 -16.785 1.00 98.62 79 LEU A CA 1
ATOM 612 C C . LEU A 1 79 ? 2.769 -1.455 -15.668 1.00 98.62 79 LEU A C 1
ATOM 614 O O . LEU A 1 79 ? 1.909 -2.273 -15.352 1.00 98.62 79 LEU A O 1
ATOM 618 N N . SER A 1 80 ? 2.816 -0.234 -15.129 1.00 98.44 80 SER A N 1
ATOM 619 C CA . SER A 1 80 ? 1.850 0.238 -14.130 1.00 98.44 80 SER A CA 1
ATOM 620 C C . SER A 1 80 ? 0.420 0.257 -14.686 1.00 98.44 80 SER A C 1
ATOM 622 O O . SER A 1 80 ? -0.523 -0.177 -14.020 1.00 98.44 80 SER A O 1
ATOM 624 N N . LEU A 1 81 ? 0.256 0.662 -15.950 1.00 98.38 81 LEU A N 1
ATOM 625 C CA . LEU A 1 81 ? -1.030 0.637 -16.636 1.00 98.38 81 LEU A CA 1
ATOM 626 C C . LEU A 1 81 ? -1.504 -0.799 -16.901 1.00 98.38 81 LEU A C 1
ATOM 628 O O . LEU A 1 81 ? -2.692 -1.082 -16.748 1.00 98.38 81 LEU A O 1
ATOM 632 N N . ALA A 1 82 ? -0.601 -1.708 -17.276 1.00 98.50 82 ALA A N 1
ATOM 633 C CA . ALA A 1 82 ? -0.923 -3.117 -17.480 1.00 98.50 82 ALA A CA 1
ATOM 634 C C . ALA A 1 82 ? -1.370 -3.777 -16.165 1.00 98.50 82 ALA A C 1
ATOM 636 O O . ALA A 1 82 ? -2.412 -4.433 -16.142 1.00 98.50 82 ALA A O 1
ATOM 637 N N . TYR A 1 83 ? -0.666 -3.511 -15.058 1.00 98.62 83 TYR A N 1
ATOM 638 C CA . TYR A 1 83 ? -1.071 -3.942 -13.718 1.00 98.62 83 TYR A CA 1
ATOM 639 C C . TYR A 1 83 ? -2.464 -3.444 -13.350 1.00 98.62 83 TYR A C 1
ATOM 641 O O . TYR A 1 83 ? -3.325 -4.239 -12.973 1.00 98.62 83 TYR A O 1
ATOM 649 N N . LEU A 1 84 ? -2.729 -2.151 -13.537 1.00 98.25 84 LEU A N 1
ATOM 650 C CA . LEU A 1 84 ? -4.049 -1.579 -13.296 1.00 98.25 84 LEU A CA 1
ATOM 651 C C . LEU A 1 84 ? -5.143 -2.285 -14.112 1.00 98.25 84 LEU A C 1
ATOM 653 O O . LEU A 1 84 ? -6.201 -2.614 -13.577 1.00 98.25 84 LEU A O 1
ATOM 657 N N . LYS A 1 85 ? -4.905 -2.514 -15.408 1.00 98.12 85 LYS A N 1
ATOM 658 C CA . LYS A 1 85 ? -5.877 -3.158 -16.303 1.00 98.12 85 LYS A CA 1
ATOM 659 C C . LYS A 1 85 ? -6.129 -4.626 -15.962 1.00 98.12 85 LYS A C 1
ATOM 661 O O . LYS A 1 85 ? -7.257 -5.079 -16.126 1.00 98.12 85 LYS A O 1
ATOM 666 N N . ALA A 1 86 ? -5.131 -5.318 -15.423 1.00 97.88 86 ALA A N 1
ATOM 667 C CA . ALA A 1 86 ? -5.261 -6.670 -14.886 1.00 97.88 86 ALA A CA 1
ATOM 668 C C . ALA A 1 86 ? -5.912 -6.722 -13.485 1.00 97.88 86 ALA A C 1
ATOM 670 O O . ALA A 1 86 ? -6.019 -7.794 -12.900 1.00 97.88 86 ALA A O 1
ATOM 671 N N . GLY A 1 87 ? -6.320 -5.583 -12.905 1.00 96.25 87 GLY A N 1
ATOM 672 C CA . GLY A 1 87 ? -6.869 -5.524 -11.543 1.00 96.25 87 GLY A CA 1
ATOM 673 C C . GLY A 1 87 ? -5.812 -5.635 -10.436 1.00 96.25 87 GLY A C 1
ATOM 674 O O . GLY A 1 87 ? -6.155 -5.722 -9.260 1.00 96.25 87 GLY A O 1
ATOM 675 N N . ARG A 1 88 ? -4.524 -5.581 -10.787 1.00 96.31 88 ARG A N 1
ATOM 676 C CA . ARG A 1 88 ? -3.375 -5.673 -9.875 1.00 96.31 88 ARG A CA 1
ATOM 677 C C . ARG A 1 88 ? -2.964 -4.286 -9.376 1.00 96.31 88 ARG A C 1
ATOM 679 O O . ARG A 1 88 ? -1.838 -3.835 -9.579 1.00 96.31 88 ARG A O 1
ATOM 686 N N . ALA A 1 89 ? -3.904 -3.576 -8.749 1.00 95.69 89 ALA A N 1
ATOM 687 C CA . ALA A 1 89 ? -3.697 -2.196 -8.297 1.00 95.69 89 ALA A CA 1
ATOM 688 C C . ALA A 1 89 ? -2.506 -2.065 -7.331 1.00 95.69 89 ALA A C 1
ATOM 690 O O . ALA A 1 89 ? -1.737 -1.113 -7.441 1.00 95.69 89 ALA A O 1
ATOM 691 N N . GLN A 1 90 ? -2.298 -3.052 -6.455 1.00 91.00 90 GLN A N 1
ATOM 692 C CA . GLN A 1 90 ? -1.179 -3.027 -5.518 1.00 91.00 90 GLN A CA 1
ATOM 693 C C . GLN A 1 90 ? 0.185 -3.115 -6.212 1.00 91.00 90 GLN A C 1
ATOM 695 O O . GLN A 1 90 ? 1.089 -2.359 -5.871 1.00 91.00 90 GLN A O 1
ATOM 700 N N . ASP A 1 91 ? 0.342 -3.982 -7.213 1.00 94.75 91 ASP A N 1
ATOM 701 C CA . ASP A 1 91 ? 1.605 -4.084 -7.954 1.00 94.75 91 ASP A CA 1
ATOM 702 C C . ASP A 1 91 ? 1.916 -2.784 -8.701 1.00 94.75 91 ASP A C 1
ATOM 704 O O . ASP A 1 91 ? 3.062 -2.331 -8.724 1.00 94.75 91 ASP A O 1
ATOM 708 N N . CYS A 1 92 ? 0.881 -2.131 -9.239 1.00 96.31 92 CYS A N 1
ATOM 709 C CA . CYS A 1 92 ? 1.013 -0.793 -9.806 1.00 96.31 92 CYS A CA 1
ATOM 710 C C . CYS A 1 92 ? 1.517 0.222 -8.765 1.00 96.31 9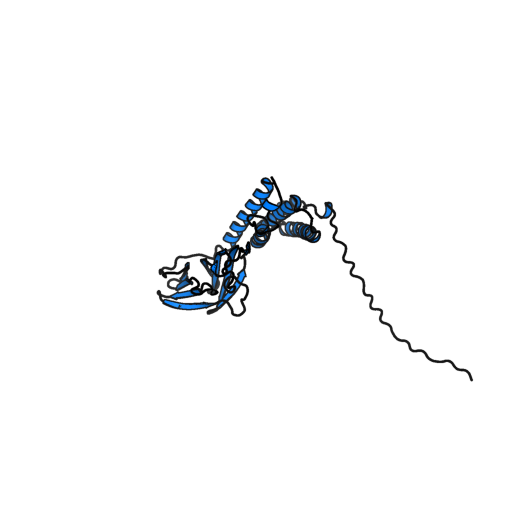2 CYS A C 1
ATOM 712 O O . CYS A 1 92 ? 2.449 0.980 -9.033 1.00 96.31 92 CYS A O 1
ATOM 714 N N . LEU A 1 93 ? 0.922 0.233 -7.571 1.00 93.88 93 LEU A N 1
ATOM 715 C CA . LEU A 1 93 ? 1.284 1.145 -6.488 1.00 93.88 93 LEU A CA 1
ATOM 716 C C . LEU A 1 93 ? 2.703 0.913 -5.956 1.00 93.88 93 LEU A C 1
ATOM 718 O O . LEU A 1 93 ? 3.439 1.878 -5.735 1.00 93.88 93 LEU A O 1
ATOM 722 N N . THR A 1 94 ? 3.103 -0.346 -5.782 1.00 91.44 94 THR A N 1
ATOM 723 C CA . THR A 1 94 ? 4.467 -0.717 -5.391 1.00 91.44 94 THR A CA 1
ATOM 724 C C . THR A 1 94 ? 5.474 -0.271 -6.445 1.00 91.44 94 THR A C 1
ATOM 726 O O . THR A 1 94 ? 6.510 0.294 -6.097 1.00 91.44 94 THR A O 1
ATOM 729 N N . LEU A 1 95 ? 5.163 -0.474 -7.730 1.00 94.88 95 LEU A N 1
ATOM 730 C CA . LEU A 1 95 ? 6.027 -0.043 -8.825 1.00 94.88 95 LEU A CA 1
ATOM 731 C C . LEU A 1 95 ? 6.202 1.480 -8.840 1.00 94.88 95 LEU A C 1
ATOM 733 O O . LEU A 1 95 ? 7.330 1.961 -8.902 1.00 94.88 95 LEU A O 1
ATOM 737 N N . LEU A 1 96 ? 5.101 2.232 -8.778 1.00 95.19 96 LEU A N 1
ATOM 738 C CA . LEU A 1 96 ? 5.125 3.690 -8.912 1.00 95.19 96 LEU A CA 1
ATOM 739 C C . LEU A 1 96 ? 5.623 4.409 -7.656 1.00 95.19 96 LEU A C 1
ATOM 741 O O . LEU A 1 96 ? 6.207 5.477 -7.780 1.00 95.19 96 LEU A O 1
ATOM 745 N N . GLY A 1 97 ? 5.464 3.834 -6.460 1.00 90.44 97 GLY A N 1
ATOM 746 C CA . GLY A 1 97 ? 5.826 4.494 -5.196 1.00 90.44 97 GLY A CA 1
ATOM 747 C C . GLY A 1 97 ? 7.310 4.859 -5.043 1.00 90.44 97 GLY A C 1
ATOM 748 O O . GLY A 1 97 ? 7.656 5.645 -4.164 1.00 90.44 97 GLY A O 1
ATOM 749 N N . ARG A 1 98 ? 8.190 4.303 -5.885 1.00 90.06 98 ARG A N 1
ATOM 750 C CA . ARG A 1 98 ? 9.618 4.661 -5.948 1.00 90.06 98 ARG A CA 1
ATOM 751 C C . ARG A 1 98 ? 9.941 5.698 -7.024 1.00 90.06 98 ARG A C 1
ATOM 753 O O . ARG A 1 98 ? 11.042 6.220 -7.032 1.00 90.06 98 ARG A O 1
ATOM 760 N N . LEU A 1 99 ? 9.023 5.940 -7.957 1.00 93.56 99 LEU A N 1
ATOM 761 C CA . LEU A 1 99 ? 9.304 6.690 -9.183 1.00 93.56 99 LEU A CA 1
ATOM 762 C C . LEU A 1 99 ? 8.785 8.124 -9.148 1.00 93.56 99 LEU A C 1
ATOM 764 O O . LEU A 1 99 ? 9.212 8.932 -9.965 1.00 93.56 99 LEU A O 1
ATOM 768 N N . ILE A 1 100 ? 7.825 8.419 -8.275 1.00 91.50 100 ILE A N 1
ATOM 769 C CA . ILE A 1 100 ? 7.133 9.708 -8.234 1.00 91.50 100 ILE A CA 1
ATOM 770 C C . ILE A 1 100 ? 6.855 10.127 -6.795 1.00 91.50 100 ILE A C 1
ATOM 772 O O . ILE A 1 100 ? 6.438 9.313 -5.964 1.00 91.50 100 ILE A O 1
ATOM 776 N N . ASN A 1 101 ? 7.011 11.425 -6.531 1.00 84.00 101 ASN A N 1
ATOM 777 C CA . ASN A 1 101 ? 6.731 12.051 -5.239 1.00 84.00 101 ASN A CA 1
ATOM 778 C C . ASN A 1 101 ? 7.458 11.362 -4.067 1.00 84.00 101 ASN A C 1
ATOM 780 O O . ASN A 1 1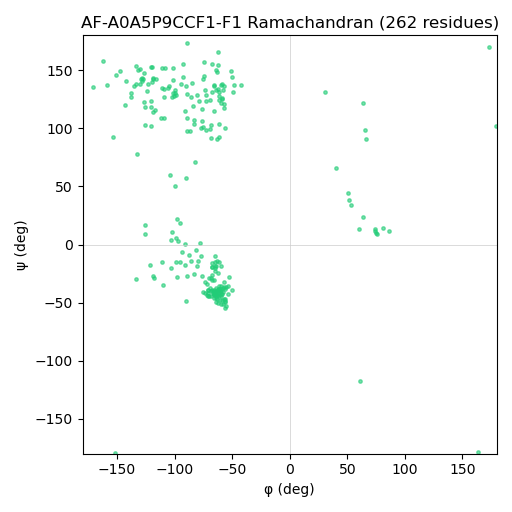01 ? 6.927 11.281 -2.952 1.00 84.00 101 ASN A O 1
ATOM 784 N N . ASN A 1 102 ? 8.661 10.848 -4.327 1.00 85.56 102 ASN A N 1
ATOM 785 C CA . ASN A 1 102 ? 9.510 10.166 -3.366 1.00 85.56 102 ASN A CA 1
ATOM 786 C C . ASN A 1 102 ? 10.952 10.707 -3.450 1.00 85.56 102 ASN A C 1
ATOM 788 O O . ASN A 1 102 ? 11.834 10.049 -4.000 1.00 85.56 102 ASN A O 1
ATOM 792 N N . PRO A 1 103 ? 11.226 11.890 -2.872 1.00 82.31 103 PRO A N 1
ATOM 793 C CA . PRO A 1 103 ? 12.541 12.531 -2.953 1.00 82.31 103 PRO A CA 1
ATOM 794 C C . PRO A 1 103 ? 13.673 11.730 -2.286 1.00 82.31 103 PRO A C 1
ATOM 796 O O . PRO A 1 103 ? 14.843 12.018 -2.511 1.00 82.31 103 PRO A O 1
ATOM 799 N N . ALA A 1 104 ? 13.361 10.721 -1.476 1.00 83.19 104 ALA A N 1
ATOM 800 C CA . ALA A 1 104 ? 14.355 9.824 -0.897 1.00 83.19 104 ALA A CA 1
ATOM 801 C C . ALA A 1 104 ? 14.717 8.650 -1.825 1.00 83.19 104 ALA A C 1
ATOM 803 O O . ALA A 1 104 ? 15.724 7.974 -1.607 1.00 83.19 104 ALA A O 1
ATOM 804 N N . SER A 1 105 ? 13.931 8.398 -2.877 1.00 87.00 105 SER A N 1
ATOM 805 C CA . SER A 1 105 ? 14.239 7.361 -3.854 1.00 87.00 105 SER A CA 1
ATOM 806 C C . SER A 1 105 ? 15.177 7.879 -4.935 1.00 87.00 105 SER A C 1
ATOM 808 O O . SER A 1 105 ? 14.857 8.822 -5.650 1.00 87.00 105 SER A O 1
ATOM 810 N N . THR A 1 106 ? 16.289 7.179 -5.152 1.00 89.62 106 THR A N 1
ATOM 811 C CA . THR A 1 106 ? 17.191 7.436 -6.288 1.00 89.62 106 THR A CA 1
ATOM 812 C C . THR A 1 106 ? 16.544 7.159 -7.649 1.00 89.62 106 THR A C 1
ATOM 814 O O . THR A 1 106 ? 17.117 7.497 -8.680 1.00 89.62 106 THR A O 1
ATOM 817 N N . LEU A 1 107 ? 15.361 6.535 -7.663 1.00 92.25 107 LEU A N 1
ATOM 818 C CA . LEU A 1 107 ? 14.576 6.231 -8.858 1.00 92.25 107 LEU A CA 1
ATOM 819 C C . LEU A 1 107 ? 13.481 7.270 -9.124 1.00 92.25 107 LEU A C 1
ATOM 821 O O . LEU A 1 107 ? 12.675 7.067 -10.031 1.00 92.25 107 LEU A O 1
ATOM 825 N N . ASP A 1 108 ? 13.397 8.334 -8.321 1.00 92.00 108 ASP A N 1
ATOM 826 C CA . ASP A 1 108 ? 12.391 9.369 -8.524 1.00 92.00 108 ASP A CA 1
ATOM 827 C C . ASP A 1 108 ? 12.670 10.134 -9.821 1.00 92.00 108 ASP A C 1
ATOM 829 O O . ASP A 1 108 ? 13.797 10.566 -10.091 1.00 92.00 108 ASP A O 1
ATOM 833 N N . ILE A 1 109 ? 11.632 10.297 -10.639 1.00 93.06 109 ILE A N 1
ATOM 834 C CA . ILE A 1 109 ? 11.746 10.914 -11.956 1.00 93.06 109 ILE A CA 1
ATOM 835 C C . ILE A 1 109 ? 12.266 12.350 -11.883 1.00 93.06 109 ILE A C 1
ATOM 837 O O . ILE A 1 109 ? 13.064 12.739 -12.734 1.00 93.06 109 ILE A O 1
ATOM 841 N N . GLN A 1 110 ? 11.893 13.112 -10.850 1.00 90.62 110 GLN A N 1
ATOM 842 C CA . GLN A 1 110 ? 12.297 14.512 -10.699 1.00 90.62 110 GLN A CA 1
ATOM 843 C C . GLN A 1 110 ? 13.803 14.657 -10.442 1.00 90.62 110 GLN A C 1
ATOM 845 O O . GLN A 1 110 ? 14.358 15.731 -10.651 1.00 90.62 110 GLN A O 1
ATOM 850 N N . GLN A 1 111 ? 14.471 13.584 -10.006 1.00 88.75 111 GLN A N 1
ATOM 851 C CA . GLN A 1 111 ? 15.918 13.558 -9.774 1.00 88.75 111 GLN A CA 1
ATOM 852 C C . GLN A 1 111 ? 16.720 13.113 -11.000 1.00 88.75 111 GLN A C 1
ATOM 854 O O . GLN A 1 111 ? 17.930 13.321 -11.041 1.00 88.75 111 GLN A O 1
ATOM 859 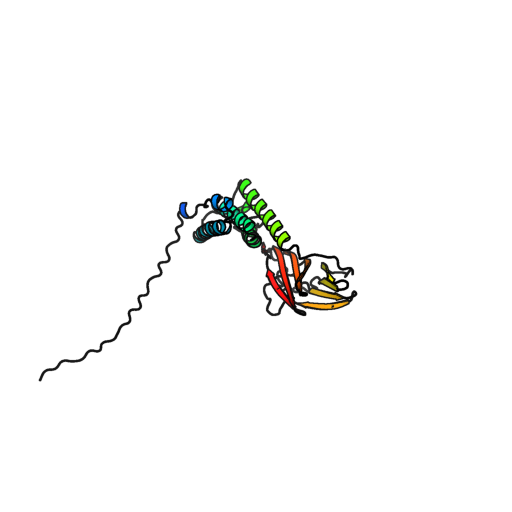N N . ASN A 1 112 ? 16.071 12.469 -11.972 1.00 90.25 112 ASN A N 1
ATOM 860 C CA . ASN A 1 112 ? 16.756 11.757 -13.051 1.00 90.25 112 ASN A CA 1
ATOM 861 C C . ASN A 1 112 ? 16.455 12.309 -14.447 1.00 90.25 112 ASN A C 1
ATOM 863 O O . ASN A 1 112 ? 17.280 12.147 -15.343 1.00 90.25 112 ASN A O 1
ATOM 867 N N . LEU A 1 113 ? 15.292 12.933 -14.651 1.00 88.75 113 LEU A N 1
ATOM 868 C CA . LEU A 1 113 ? 14.888 13.474 -15.945 1.00 88.75 113 LEU A CA 1
ATOM 869 C C . LEU A 1 113 ? 14.516 14.950 -15.826 1.00 88.75 113 LEU A C 1
ATOM 871 O O . LEU A 1 113 ? 13.551 15.318 -15.161 1.00 88.75 113 LEU A O 1
ATOM 875 N N . GLU A 1 114 ? 15.257 15.794 -16.539 1.00 83.19 114 GLU A N 1
ATOM 876 C CA . GLU A 1 114 ? 14.907 17.199 -16.732 1.00 83.19 114 GLU A CA 1
ATOM 877 C C . GLU A 1 114 ? 13.940 17.340 -17.920 1.00 83.19 114 GLU A C 1
ATOM 879 O O . GLU A 1 114 ? 14.138 16.726 -18.966 1.00 83.19 114 GLU A O 1
ATOM 884 N N . ASN A 1 115 ? 12.923 18.199 -17.795 1.00 79.69 115 ASN A N 1
ATOM 885 C CA . ASN A 1 115 ? 12.010 18.597 -18.884 1.00 79.69 115 ASN A CA 1
ATOM 886 C C . ASN A 1 115 ? 11.131 17.482 -19.501 1.00 79.69 115 ASN A C 1
ATOM 888 O O . ASN A 1 115 ? 10.635 17.633 -20.616 1.00 79.69 115 ASN A O 1
ATOM 892 N N . GLU A 1 116 ? 10.866 16.392 -18.777 1.00 86.25 116 GLU A N 1
ATOM 893 C CA . GLU A 1 116 ? 10.017 15.275 -19.234 1.00 86.25 116 GLU A CA 1
ATOM 894 C C . GLU A 1 116 ? 8.585 15.338 -18.660 1.00 86.25 116 GLU A C 1
ATOM 896 O O . GLU A 1 116 ? 8.046 14.362 -18.128 1.00 86.25 116 GLU A O 1
ATOM 901 N N . GLU A 1 117 ? 7.930 16.500 -18.787 1.00 89.31 117 GLU A N 1
ATOM 902 C CA . GLU A 1 117 ? 6.600 16.769 -18.203 1.00 89.31 117 GLU A CA 1
ATOM 903 C C . GLU A 1 117 ? 5.534 15.751 -18.637 1.00 89.31 117 GLU A C 1
ATOM 905 O O . GLU A 1 117 ? 4.681 15.346 -17.847 1.00 89.31 117 GLU A O 1
ATOM 910 N N . THR A 1 118 ? 5.589 15.296 -19.893 1.00 94.31 118 THR A N 1
ATOM 911 C CA . THR A 1 118 ? 4.614 14.332 -20.431 1.00 94.31 118 THR A CA 1
ATOM 912 C C . THR A 1 118 ? 4.716 12.980 -19.728 1.00 94.31 118 THR A C 1
ATOM 914 O O . THR A 1 118 ? 3.699 12.370 -19.389 1.00 94.31 118 THR A O 1
ATOM 917 N N . LEU A 1 119 ? 5.939 12.502 -19.507 1.00 95.12 119 LEU A N 1
ATOM 918 C CA . LEU A 1 119 ? 6.184 11.230 -18.843 1.00 95.12 119 LEU A CA 1
ATOM 919 C C . LEU A 1 119 ? 5.865 11.325 -17.348 1.00 95.12 119 LEU A C 1
ATOM 921 O O . LEU A 1 119 ? 5.188 10.438 -16.824 1.00 95.12 119 LEU A O 1
ATOM 925 N N . GLN A 1 120 ? 6.270 12.411 -16.682 1.00 94.62 120 GLN A N 1
ATOM 926 C CA . GLN A 1 120 ? 5.896 12.659 -15.289 1.00 94.62 120 GLN A CA 1
ATOM 927 C C . GLN A 1 120 ? 4.369 12.650 -15.127 1.00 94.62 120 GLN A C 1
ATOM 929 O O . GLN A 1 120 ? 3.834 11.903 -14.305 1.00 94.62 120 GLN A O 1
ATOM 934 N N . HIS A 1 121 ? 3.652 13.379 -15.985 1.00 95.44 121 HIS A N 1
ATOM 935 C CA . HIS A 1 121 ? 2.194 13.422 -15.955 1.00 95.44 121 HIS A CA 1
ATOM 936 C C . HIS A 1 121 ? 1.547 12.048 -16.195 1.00 95.44 121 HIS A C 1
ATOM 938 O O . HIS A 1 121 ? 0.514 11.722 -15.596 1.00 95.44 121 HIS A O 1
ATOM 944 N N . ALA A 1 122 ? 2.139 11.219 -17.061 1.00 96.69 122 ALA A N 1
ATOM 945 C CA . ALA A 1 122 ? 1.667 9.859 -17.302 1.00 96.69 122 ALA A CA 1
ATOM 946 C C . ALA A 1 122 ? 1.819 8.971 -16.054 1.00 96.69 122 ALA A C 1
ATOM 948 O O . ALA A 1 122 ? 0.865 8.284 -15.680 1.00 96.69 122 ALA A O 1
ATOM 949 N N . LEU A 1 123 ? 2.975 9.019 -15.381 1.00 97.06 123 LEU A N 1
ATOM 950 C CA . LEU A 1 123 ? 3.226 8.266 -14.147 1.00 97.06 123 LEU A CA 1
ATOM 951 C C . LEU A 1 123 ? 2.284 8.704 -13.015 1.00 97.06 123 LEU A C 1
ATOM 953 O O . LEU A 1 123 ? 1.631 7.858 -12.406 1.00 97.06 123 LEU A O 1
ATOM 957 N N . GLU A 1 124 ? 2.130 10.011 -12.791 1.00 96.06 124 GLU A N 1
ATOM 958 C CA . GLU A 1 124 ? 1.202 10.572 -11.795 1.00 96.06 124 GLU A CA 1
ATOM 959 C C . GLU A 1 124 ? -0.258 10.202 -12.092 1.00 96.06 124 GLU A C 1
ATOM 961 O O . GLU A 1 124 ? -1.056 9.905 -11.199 1.00 96.06 124 GLU A O 1
ATOM 966 N N . THR A 1 125 ? -0.643 10.194 -13.369 1.00 97.69 125 THR A N 1
ATOM 967 C CA . THR A 1 125 ? -1.987 9.778 -13.779 1.00 97.69 125 THR A CA 1
ATOM 968 C C . THR A 1 125 ? -2.221 8.297 -13.517 1.00 97.69 125 THR A C 1
ATOM 970 O O . THR A 1 125 ? -3.295 7.933 -13.030 1.00 97.69 125 THR A O 1
ATOM 973 N N . ASN A 1 126 ? -1.238 7.441 -13.795 1.00 97.81 126 ASN A N 1
ATOM 974 C CA . ASN A 1 126 ? -1.336 6.022 -13.473 1.00 97.81 126 ASN A CA 1
ATOM 975 C C . ASN A 1 126 ? -1.393 5.802 -11.959 1.00 97.81 126 ASN A C 1
ATOM 977 O O . ASN A 1 126 ? -2.246 5.041 -11.511 1.00 97.81 126 ASN A O 1
ATOM 981 N N . GLN A 1 127 ? -0.598 6.533 -11.170 1.00 96.00 127 GLN A N 1
ATOM 982 C CA . GLN A 1 127 ? -0.632 6.456 -9.708 1.00 96.00 127 GLN A CA 1
ATOM 983 C C . GLN A 1 127 ? -2.025 6.736 -9.165 1.00 96.00 127 GLN A C 1
ATOM 985 O O . GLN A 1 127 ? -2.596 5.873 -8.504 1.00 96.00 127 GLN A O 1
ATOM 990 N N . ARG A 1 128 ? -2.614 7.883 -9.524 1.00 96.94 128 ARG A N 1
ATOM 991 C CA . ARG A 1 128 ? -3.965 8.258 -9.080 1.00 96.94 128 ARG A CA 1
ATOM 992 C C . ARG A 1 128 ? -5.005 7.202 -9.443 1.00 96.94 128 ARG A C 1
ATOM 994 O O . ARG A 1 128 ? -5.921 6.925 -8.673 1.00 96.94 128 ARG A O 1
ATOM 1001 N N . ARG A 1 129 ? -4.882 6.594 -10.626 1.00 98.06 129 ARG A N 1
ATOM 1002 C CA . ARG A 1 129 ? -5.793 5.524 -11.057 1.00 98.06 129 ARG A CA 1
ATOM 1003 C C . ARG A 1 129 ? -5.599 4.241 -10.255 1.00 98.06 129 ARG A C 1
ATOM 1005 O O . ARG A 1 129 ? -6.587 3.575 -9.959 1.00 98.06 129 ARG A O 1
ATOM 1012 N N . CYS A 1 130 ? -4.365 3.901 -9.905 1.00 96.94 130 CYS A N 1
ATOM 1013 C CA . CYS A 1 130 ? -4.064 2.742 -9.076 1.00 96.94 130 CYS A CA 1
ATOM 1014 C C . CYS A 1 130 ? -4.506 2.949 -7.626 1.00 96.94 130 CYS A C 1
ATOM 1016 O O . CYS A 1 130 ? -5.104 2.042 -7.061 1.00 96.94 130 CYS A O 1
ATOM 1018 N N . GLU A 1 131 ? -4.336 4.150 -7.069 1.00 95.38 131 GLU A N 1
ATOM 1019 C CA . GLU A 1 131 ? -4.866 4.525 -5.750 1.00 95.38 131 GLU A CA 1
ATOM 1020 C C . GLU A 1 131 ? -6.396 4.419 -5.734 1.00 95.38 131 GLU A C 1
ATOM 1022 O O . GLU A 1 131 ? -6.965 3.759 -4.870 1.00 95.38 131 GLU A O 1
ATOM 1027 N N . ALA A 1 132 ? -7.076 4.966 -6.747 1.00 97.69 132 ALA A N 1
ATOM 1028 C CA . ALA A 1 132 ? -8.530 4.863 -6.857 1.00 97.69 132 ALA A CA 1
ATOM 1029 C C . ALA A 1 132 ? -9.017 3.411 -7.019 1.00 97.69 132 ALA A C 1
ATOM 1031 O O . ALA A 1 132 ? -10.042 3.029 -6.451 1.00 97.69 132 ALA A O 1
ATOM 1032 N N . ALA A 1 133 ? -8.304 2.589 -7.794 1.00 97.62 133 ALA A N 1
ATOM 1033 C CA . ALA A 1 133 ? -8.629 1.174 -7.951 1.00 97.62 133 ALA A CA 1
ATOM 1034 C C . ALA A 1 133 ? -8.408 0.385 -6.651 1.00 97.62 133 ALA A C 1
ATOM 1036 O O . ALA A 1 133 ? -9.230 -0.468 -6.319 1.00 97.62 133 ALA A O 1
ATOM 1037 N N . HIS A 1 134 ? -7.345 0.703 -5.910 1.00 95.94 134 HIS A N 1
ATOM 1038 C CA . HIS A 1 134 ? -7.037 0.123 -4.604 1.00 95.94 134 HIS A CA 1
ATOM 1039 C C . HIS A 1 134 ? -8.097 0.475 -3.557 1.00 95.94 134 HIS A C 1
ATOM 1041 O O . HIS A 1 134 ? -8.681 -0.420 -2.952 1.00 95.94 134 HIS A O 1
ATOM 1047 N N . GLU A 1 135 ? -8.462 1.755 -3.430 1.00 95.81 135 GLU A N 1
ATOM 1048 C CA . GLU A 1 135 ? -9.556 2.173 -2.541 1.00 95.81 135 GLU A CA 1
ATOM 1049 C C . GLU A 1 135 ? -10.883 1.514 -2.919 1.00 95.81 135 GLU A C 1
ATOM 1051 O O . GLU A 1 135 ? -11.637 1.081 -2.050 1.00 95.81 135 GLU A O 1
ATOM 1056 N N . LYS A 1 136 ? -11.169 1.383 -4.220 1.00 95.88 136 LYS A N 1
ATOM 1057 C CA . LYS A 1 136 ? -12.371 0.685 -4.684 1.00 95.88 136 LYS A CA 1
ATOM 1058 C C . LYS A 1 136 ? -12.353 -0.794 -4.289 1.00 95.88 136 LYS A C 1
ATOM 1060 O O . LYS A 1 136 ? -13.392 -1.313 -3.878 1.00 95.88 136 LYS A O 1
ATOM 1065 N N . HIS A 1 137 ? -11.209 -1.467 -4.409 1.00 93.31 137 HIS A N 1
ATOM 1066 C CA . HIS A 1 137 ? -11.053 -2.864 -3.999 1.00 93.31 137 HIS A CA 1
ATOM 1067 C C . HIS A 1 137 ? -11.304 -3.045 -2.496 1.00 93.31 137 HIS A C 1
ATOM 1069 O O . HIS A 1 137 ? -11.965 -3.998 -2.094 1.00 93.31 137 HIS A O 1
ATOM 1075 N N . LEU A 1 138 ? -10.866 -2.082 -1.683 1.00 94.94 138 LEU A N 1
ATOM 1076 C CA . LEU A 1 138 ? -11.020 -2.087 -0.227 1.00 94.94 138 LEU A CA 1
ATOM 1077 C C . LEU A 1 138 ? -12.257 -1.315 0.262 1.00 94.94 138 LEU A C 1
ATOM 1079 O O . LEU A 1 138 ? -12.342 -0.964 1.438 1.00 94.94 138 LEU A O 1
ATOM 1083 N N . SER A 1 139 ? -13.235 -1.065 -0.611 1.00 94.56 139 SER A N 1
ATOM 1084 C CA . SER A 1 139 ? -14.421 -0.254 -0.288 1.00 94.56 139 SER A CA 1
ATOM 1085 C C . SER A 1 139 ? -15.332 -0.862 0.781 1.00 94.56 139 SER A C 1
ATOM 1087 O O . SER A 1 139 ? -16.099 -0.132 1.400 1.00 94.56 139 SER A O 1
ATOM 1089 N N . ALA A 1 140 ? -15.221 -2.169 1.040 1.00 94.75 140 ALA A N 1
ATOM 1090 C CA . ALA A 1 140 ? -15.935 -2.840 2.128 1.00 94.75 140 ALA A CA 1
ATOM 1091 C C . ALA A 1 140 ? -15.455 -2.411 3.528 1.00 94.75 140 ALA A C 1
ATOM 1093 O O . ALA A 1 140 ? -16.168 -2.618 4.508 1.00 94.75 140 ALA A O 1
ATOM 1094 N N . TYR A 1 141 ? -14.250 -1.838 3.637 1.00 96.44 141 TYR A N 1
ATOM 1095 C CA . TYR A 1 141 ? -13.726 -1.308 4.891 1.00 96.44 141 TYR A CA 1
ATOM 1096 C C . TYR A 1 141 ? -14.261 0.105 5.107 1.00 96.44 141 TYR A C 1
ATOM 1098 O O . TYR A 1 141 ? -13.809 1.064 4.477 1.00 96.44 141 TYR A O 1
ATOM 1106 N N . GLU A 1 142 ? -15.193 0.245 6.041 1.00 94.56 142 GLU A N 1
ATOM 1107 C CA . GLU A 1 142 ? -15.898 1.495 6.302 1.00 94.56 142 GLU A CA 1
ATOM 1108 C C . GLU A 1 142 ? -15.505 2.098 7.657 1.00 94.56 142 GLU A C 1
ATOM 1110 O O . GLU A 1 142 ? -15.161 1.396 8.607 1.00 94.56 142 GLU A O 1
ATOM 1115 N N . ALA A 1 143 ? -15.589 3.424 7.765 1.00 94.62 143 ALA A N 1
ATOM 1116 C CA . ALA A 1 143 ? -15.429 4.158 9.021 1.00 94.62 143 ALA A CA 1
ATOM 1117 C C . ALA A 1 143 ? -16.798 4.616 9.544 1.00 94.62 143 ALA A C 1
ATOM 1119 O O . ALA A 1 143 ? -17.062 5.813 9.662 1.00 94.62 143 ALA A O 1
ATOM 1120 N N . LYS A 1 144 ? -17.708 3.666 9.802 1.00 94.50 144 LYS A N 1
ATOM 1121 C CA . LYS A 1 144 ? -19.024 3.994 10.373 1.00 94.50 144 LYS A CA 1
ATOM 1122 C C . LYS A 1 144 ? -18.820 4.638 11.746 1.00 94.50 144 LYS A C 1
ATOM 1124 O O . LYS A 1 144 ? -18.186 3.999 12.584 1.00 94.50 144 LYS A O 1
ATOM 1129 N N . PRO A 1 145 ? -19.335 5.852 12.009 1.00 92.38 145 PRO A N 1
ATOM 1130 C CA . PRO A 1 145 ? -19.132 6.504 13.297 1.00 92.38 145 PRO A CA 1
ATOM 1131 C C . PRO A 1 145 ? -19.647 5.642 14.452 1.00 92.38 145 PRO A C 1
ATOM 1133 O O . PRO A 1 145 ? -20.763 5.125 14.395 1.00 92.38 145 PRO A O 1
ATOM 1136 N N . CYS A 1 146 ? -18.843 5.499 15.505 1.00 91.50 146 CYS A N 1
ATOM 1137 C CA . CYS A 1 146 ? -19.316 4.914 16.755 1.00 91.50 146 CYS A CA 1
ATOM 1138 C C . CYS A 1 146 ? -20.408 5.819 17.364 1.00 91.50 146 CYS A C 1
ATOM 1140 O O . CYS A 1 146 ? -20.198 7.030 17.456 1.00 91.50 146 CYS A O 1
ATOM 1142 N N . PRO A 1 147 ? -21.555 5.276 17.820 1.00 88.50 147 PRO A N 1
ATOM 1143 C CA . PRO A 1 147 ? -22.610 6.076 18.454 1.00 88.50 147 PRO A CA 1
ATOM 1144 C C . PRO A 1 147 ? -22.177 6.708 19.786 1.00 88.50 147 PRO A C 1
ATOM 1146 O O . PRO A 1 147 ? -22.854 7.595 20.300 1.00 88.50 147 PRO A O 1
ATOM 1149 N N . GLN A 1 148 ? -21.065 6.247 20.360 1.00 84.31 148 GLN A N 1
ATOM 1150 C CA . GLN A 1 148 ? -20.507 6.743 21.611 1.00 84.31 148 GLN A CA 1
ATOM 1151 C C . GLN A 1 148 ? -19.218 7.509 21.335 1.00 84.31 148 GLN A C 1
ATOM 1153 O O . GLN A 1 148 ? -18.286 6.993 20.716 1.00 84.31 148 GLN A O 1
ATOM 1158 N N . THR A 1 149 ? -19.143 8.736 21.838 1.00 78.81 149 THR A N 1
ATOM 1159 C CA . THR A 1 149 ? -17.895 9.499 21.833 1.00 78.81 149 THR A CA 1
ATOM 1160 C C . THR A 1 149 ? -16.945 8.911 22.868 1.00 78.81 149 THR A C 1
ATOM 1162 O O . THR A 1 149 ? -17.326 8.715 24.022 1.00 78.81 149 THR A O 1
ATOM 1165 N N . ILE A 1 150 ? -15.712 8.622 22.456 1.00 88.75 150 ILE A N 1
ATOM 1166 C CA . ILE A 1 150 ? -14.669 8.077 23.329 1.00 88.75 150 ILE A CA 1
ATOM 1167 C C . ILE A 1 150 ? -13.503 9.062 23.321 1.00 88.75 150 ILE A C 1
ATOM 1169 O O . ILE A 1 150 ? -12.738 9.141 22.359 1.00 88.75 150 ILE A O 1
ATOM 1173 N N . ASP A 1 151 ? -13.410 9.851 24.390 1.00 89.38 151 ASP A N 1
ATOM 1174 C CA . ASP A 1 151 ? -12.497 10.992 24.491 1.00 89.38 151 ASP A CA 1
ATOM 1175 C C . ASP A 1 151 ? -11.033 10.578 24.374 1.00 89.38 151 ASP A C 1
ATOM 1177 O O . ASP A 1 151 ? -10.563 9.714 25.113 1.00 89.38 151 ASP A O 1
ATOM 1181 N N . GLY A 1 152 ? -10.287 11.229 23.480 1.00 90.56 152 GLY A N 1
ATOM 1182 C CA . GLY A 1 152 ? -8.863 10.961 23.259 1.00 90.56 152 GLY A CA 1
ATOM 1183 C C . GLY A 1 152 ? -8.574 9.748 22.369 1.00 90.56 152 GLY A C 1
ATOM 1184 O O . GLY A 1 152 ? -7.443 9.271 22.355 1.00 90.56 152 GLY A O 1
ATOM 1185 N N . ALA A 1 153 ? -9.571 9.220 21.654 1.00 94.25 153 ALA A N 1
ATOM 1186 C CA . ALA A 1 153 ? -9.342 8.272 20.568 1.00 94.25 153 ALA A CA 1
ATOM 1187 C C . ALA A 1 153 ? -8.805 8.986 19.312 1.00 94.25 153 ALA A C 1
ATOM 1189 O O . ALA A 1 153 ? -9.251 10.084 18.986 1.00 94.25 153 ALA A O 1
ATOM 1190 N N . LEU A 1 154 ? -7.884 8.338 18.593 1.00 94.62 154 LEU A N 1
ATOM 1191 C CA . LEU A 1 154 ? -7.471 8.736 17.242 1.00 94.62 154 LEU A CA 1
ATOM 1192 C C . LEU A 1 154 ? -8.589 8.447 16.232 1.00 94.62 154 LEU A C 1
ATOM 1194 O O . LEU A 1 154 ? -8.897 9.272 15.379 1.00 94.62 154 LEU A O 1
ATOM 1198 N N . ALA A 1 155 ? -9.238 7.288 16.377 1.00 95.56 155 ALA A N 1
ATOM 1199 C CA . ALA A 1 155 ? -10.395 6.889 15.589 1.00 95.56 155 ALA A CA 1
ATOM 1200 C C . ALA A 1 155 ? -11.339 6.016 16.425 1.00 95.56 155 ALA A C 1
ATOM 1202 O O . ALA A 1 155 ? -10.904 5.277 17.308 1.00 95.56 155 ALA A O 1
ATOM 1203 N N . SER A 1 156 ? -12.637 6.083 16.134 1.00 95.56 156 SER A N 1
ATOM 1204 C CA . SER A 1 156 ? -13.656 5.240 16.762 1.00 95.56 156 SER A CA 1
ATOM 1205 C C . SER A 1 156 ? -14.712 4.869 15.732 1.00 95.56 156 SER A C 1
ATOM 1207 O O . SER A 1 156 ? -15.350 5.748 15.147 1.00 95.56 156 SER A O 1
ATOM 1209 N N . VAL A 1 157 ? -14.884 3.570 15.497 1.00 95.56 157 VAL A N 1
ATOM 1210 C CA . VAL A 1 157 ? -15.794 3.046 14.475 1.00 95.56 157 VAL A CA 1
ATOM 1211 C C . VAL A 1 157 ? -16.750 2.021 15.063 1.00 95.56 157 VAL A C 1
ATOM 1213 O O . VAL A 1 157 ? -16.374 1.221 15.918 1.00 95.56 157 VAL A O 1
ATOM 1216 N N . ALA A 1 158 ? -17.997 2.031 14.602 1.00 93.75 158 ALA A N 1
ATOM 1217 C CA . ALA A 1 158 ? -18.981 1.027 14.972 1.00 93.75 158 ALA A CA 1
ATOM 1218 C C . ALA A 1 158 ? -18.608 -0.330 14.354 1.00 93.75 158 ALA A C 1
ATOM 1220 O O . ALA A 1 158 ? -18.474 -0.446 13.135 1.00 93.75 158 ALA A O 1
ATOM 1221 N N . SER A 1 159 ? -18.474 -1.356 15.194 1.00 89.19 159 SER A N 1
ATOM 1222 C CA . SER A 1 159 ? -18.339 -2.756 14.771 1.00 89.19 159 SER A CA 1
ATOM 1223 C C . SER A 1 159 ? -19.678 -3.502 14.848 1.00 89.19 159 SER A C 1
ATOM 1225 O O . SER A 1 159 ? -19.932 -4.396 14.048 1.00 89.19 159 SER A O 1
ATOM 1227 N N . ALA A 1 160 ? -20.576 -3.086 15.747 1.00 86.00 160 ALA A N 1
ATOM 1228 C CA . ALA A 1 160 ? -21.970 -3.530 15.822 1.00 86.00 160 ALA A CA 1
ATOM 1229 C C . ALA A 1 160 ? -22.859 -2.422 16.427 1.00 86.00 160 ALA A C 1
ATOM 1231 O O . ALA A 1 160 ? -22.357 -1.358 16.779 1.00 86.00 160 ALA A O 1
ATOM 1232 N N . VAL A 1 161 ? -24.168 -2.676 16.582 1.00 83.31 161 VAL A N 1
ATOM 1233 C CA . VAL A 1 161 ? -25.164 -1.693 17.080 1.00 83.31 161 VAL A CA 1
ATOM 1234 C C . VAL A 1 161 ? -24.732 -1.008 18.387 1.00 83.31 161 VAL A C 1
ATOM 1236 O O . VAL A 1 161 ? -24.882 0.202 18.504 1.00 83.31 161 VAL A O 1
ATOM 1239 N N . ASP A 1 162 ? -24.110 -1.749 19.310 1.00 85.38 162 ASP A N 1
ATOM 1240 C CA . ASP A 1 162 ? -23.644 -1.233 20.609 1.00 85.38 162 ASP A CA 1
ATOM 1241 C C . ASP A 1 162 ? -22.154 -1.503 20.874 1.00 85.38 162 ASP A C 1
ATOM 1243 O O . ASP A 1 162 ? -21.708 -1.460 22.026 1.00 85.38 162 ASP A O 1
ATOM 1247 N N . ARG A 1 163 ? -21.383 -1.832 19.828 1.00 92.25 163 ARG A N 1
ATOM 1248 C CA . ARG A 1 163 ? -19.949 -2.139 19.936 1.00 92.25 163 ARG A CA 1
ATOM 1249 C C . ARG A 1 163 ? -19.136 -1.232 19.035 1.00 92.25 163 ARG A C 1
ATOM 1251 O O . ARG A 1 163 ? -19.498 -1.005 17.880 1.00 92.25 163 ARG A O 1
ATOM 1258 N N . CYS A 1 164 ? -18.016 -0.768 19.565 1.00 94.81 164 CYS A N 1
ATOM 1259 C CA . CYS A 1 164 ? -17.086 0.080 18.846 1.00 94.81 164 CYS A CA 1
ATOM 1260 C C . CYS A 1 164 ? -15.671 -0.471 18.922 1.00 94.81 164 CYS A C 1
ATOM 1262 O O . CYS A 1 164 ? -15.251 -0.995 19.953 1.00 94.81 164 CYS A O 1
ATOM 1264 N N . LEU A 1 165 ? -1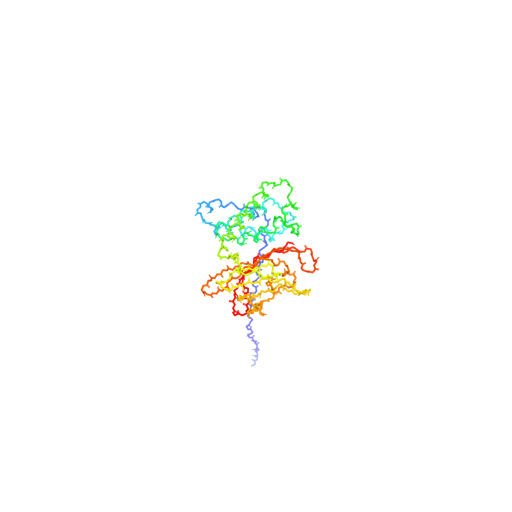4.937 -0.315 17.828 1.00 95.88 165 LEU A N 1
ATOM 1265 C CA . LEU A 1 165 ? -13.494 -0.473 17.795 1.00 95.88 165 LEU A CA 1
ATOM 1266 C C . LEU A 1 165 ? -12.858 0.911 17.854 1.00 95.88 165 LEU A C 1
ATOM 1268 O O . LEU A 1 165 ? -13.245 1.824 17.122 1.00 95.88 165 LEU A O 1
ATOM 1272 N N . VAL A 1 166 ? -11.900 1.059 18.757 1.00 96.69 166 VAL A N 1
ATOM 1273 C CA . VAL A 1 166 ? -11.318 2.341 19.137 1.00 96.69 166 VAL A CA 1
ATOM 1274 C C . VAL A 1 166 ? -9.818 2.253 18.994 1.00 96.69 166 VAL A C 1
ATOM 1276 O O . VAL A 1 166 ? -9.175 1.415 19.621 1.00 96.69 166 VAL A O 1
ATOM 1279 N N . LEU A 1 167 ? -9.263 3.146 18.188 1.00 96.94 167 LEU A N 1
ATOM 1280 C CA . LEU A 1 167 ? -7.833 3.353 18.081 1.00 96.94 167 LEU A CA 1
ATOM 1281 C C . LEU A 1 167 ? -7.426 4.436 19.080 1.00 96.94 167 LEU A C 1
ATOM 1283 O O . LEU A 1 167 ? -7.841 5.591 18.970 1.00 96.94 167 LEU A O 1
ATOM 1287 N N . ARG A 1 168 ? -6.621 4.065 20.068 1.00 95.81 168 ARG A N 1
ATOM 1288 C CA . ARG A 1 168 ? -6.086 4.958 21.096 1.00 95.81 168 ARG A CA 1
ATOM 1289 C C . ARG A 1 168 ? -4.646 5.321 20.762 1.00 95.81 168 ARG A C 1
ATOM 1291 O O . ARG A 1 168 ? -3.905 4.439 20.333 1.00 95.81 168 ARG A O 1
ATOM 1298 N N . PRO A 1 169 ? -4.216 6.568 21.003 1.00 94.06 169 PRO A N 1
ATOM 1299 C CA . PRO A 1 169 ? -2.819 6.927 20.825 1.00 94.06 169 PRO A CA 1
ATOM 1300 C C . PRO A 1 169 ? -1.926 6.123 21.775 1.00 94.06 169 PRO A C 1
ATOM 1302 O O . PRO A 1 169 ? -2.354 5.698 22.854 1.00 94.06 169 PRO A O 1
ATOM 1305 N N . ALA A 1 170 ? -0.670 5.951 21.372 1.00 89.44 170 ALA A N 1
ATOM 1306 C CA . ALA A 1 170 ? 0.384 5.471 22.251 1.00 89.44 170 ALA A CA 1
ATOM 1307 C C . ALA A 1 170 ? 0.512 6.397 23.473 1.00 89.44 170 ALA A C 1
ATOM 1309 O O . ALA A 1 170 ? 0.473 7.621 23.342 1.00 89.44 170 ALA A O 1
ATOM 1310 N N . THR A 1 171 ? 0.647 5.819 24.668 1.00 84.00 171 THR A N 1
ATOM 1311 C CA . THR A 1 171 ? 0.783 6.590 25.919 1.00 84.00 171 THR A CA 1
ATOM 1312 C C . THR A 1 171 ? 2.228 6.716 26.390 1.00 84.00 171 THR A C 1
ATOM 1314 O O . THR A 1 171 ? 2.516 7.551 27.242 1.00 84.00 171 THR A O 1
ATOM 1317 N N . GLU A 1 172 ? 3.132 5.905 25.842 1.00 83.06 172 GLU A N 1
ATOM 1318 C CA . GLU A 1 172 ? 4.543 5.843 26.225 1.00 83.06 172 GLU A CA 1
ATOM 1319 C C . GLU A 1 172 ? 5.442 5.889 24.983 1.00 83.06 172 GLU A C 1
ATOM 1321 O O . GLU A 1 172 ? 5.057 5.434 23.902 1.00 83.06 172 GLU A O 1
ATOM 1326 N N . ALA A 1 173 ? 6.652 6.432 25.131 1.00 76.69 173 ALA A N 1
ATOM 1327 C CA . ALA A 1 173 ? 7.644 6.413 24.061 1.00 76.69 173 ALA A CA 1
ATOM 1328 C C . ALA A 1 173 ? 8.019 4.962 23.712 1.00 76.69 173 ALA A C 1
ATOM 1330 O O . ALA A 1 173 ? 8.259 4.154 24.607 1.00 76.69 173 ALA A O 1
ATOM 1331 N N . GLY A 1 174 ? 8.060 4.635 22.419 1.00 78.44 174 GLY A N 1
ATOM 1332 C CA . GLY A 1 174 ? 8.312 3.266 21.952 1.00 78.44 174 GLY A CA 1
ATOM 1333 C C . GLY A 1 174 ? 7.123 2.310 22.107 1.00 78.44 174 GLY A C 1
ATOM 1334 O O . GLY A 1 174 ? 7.290 1.112 21.909 1.00 78.44 174 GLY A O 1
ATOM 1335 N N . SER A 1 175 ? 5.930 2.813 22.448 1.00 87.44 175 SER A N 1
ATOM 1336 C CA . SER A 1 175 ? 4.689 2.030 22.420 1.00 87.44 175 SER A CA 1
ATOM 1337 C C . SER A 1 175 ? 3.860 2.350 21.178 1.00 87.44 175 SER A C 1
ATOM 1339 O O . SER A 1 175 ? 3.915 3.462 20.651 1.00 87.44 175 SER A O 1
ATOM 1341 N N . CYS A 1 176 ? 3.073 1.376 20.727 1.00 92.50 176 CYS A N 1
ATOM 1342 C CA . CYS A 1 176 ? 2.170 1.545 19.596 1.00 92.50 176 CYS A CA 1
ATOM 1343 C C . CYS 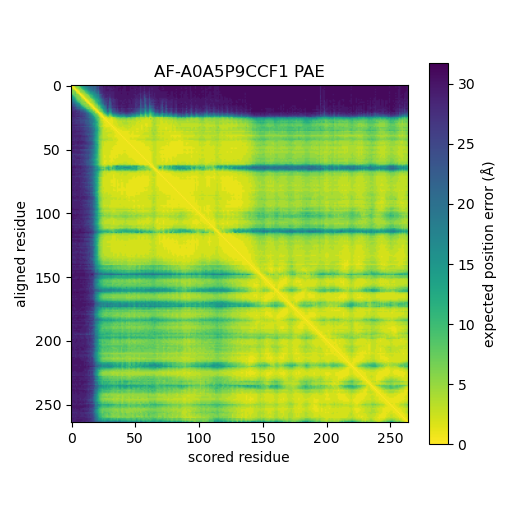A 1 176 ? 0.763 1.965 20.025 1.00 92.50 176 CYS A C 1
ATOM 1345 O O . CYS A 1 176 ? 0.354 1.691 21.162 1.00 92.50 176 CYS A O 1
ATOM 1347 N N . PRO A 1 177 ? 0.003 2.627 19.128 1.00 94.62 177 PRO A N 1
ATOM 1348 C CA . PRO A 1 177 ? -1.422 2.838 19.318 1.00 94.62 177 PRO A CA 1
ATOM 1349 C C . PRO A 1 177 ? -2.123 1.539 19.706 1.00 94.62 177 PRO A C 1
ATOM 1351 O O . PRO A 1 177 ? -1.853 0.474 19.150 1.00 94.62 177 PRO A O 1
ATOM 1354 N N . ARG A 1 178 ? -3.029 1.627 20.677 1.00 94.75 178 ARG A N 1
ATOM 1355 C CA . ARG A 1 178 ? -3.777 0.463 21.155 1.00 94.75 178 ARG A CA 1
ATOM 1356 C C . ARG A 1 178 ? -5.102 0.383 20.437 1.00 94.75 178 ARG A C 1
ATOM 1358 O O . ARG A 1 178 ? -5.792 1.392 20.294 1.00 94.75 178 ARG A O 1
ATOM 1365 N N . LEU A 1 179 ? -5.477 -0.825 20.048 1.00 96.44 179 LEU A N 1
ATOM 1366 C CA . LEU A 1 179 ? -6.813 -1.084 19.560 1.00 96.44 179 LEU A CA 1
ATOM 1367 C C . LEU A 1 179 ? -7.654 -1.684 20.683 1.00 96.44 179 LEU A C 1
ATOM 1369 O O . LEU A 1 179 ? -7.264 -2.648 21.335 1.00 96.44 179 LEU A O 1
ATOM 1373 N N . GLU A 1 180 ? -8.814 -1.100 20.920 1.00 96.25 180 GLU A N 1
ATOM 1374 C CA . GLU A 1 180 ? -9.691 -1.467 22.018 1.00 96.25 180 GLU A CA 1
ATOM 1375 C C . GLU A 1 180 ? -11.099 -1.729 21.496 1.00 96.25 180 GLU A C 1
ATOM 1377 O O . GLU A 1 180 ? -11.606 -1.010 20.637 1.00 96.25 180 GLU A O 1
ATOM 1382 N N . GLU A 1 181 ? -11.753 -2.746 22.042 1.00 95.31 181 GLU A N 1
ATOM 1383 C CA . GLU A 1 181 ? -13.165 -2.990 21.808 1.00 95.31 181 GLU A CA 1
ATOM 1384 C C . GLU A 1 181 ? -13.984 -2.482 22.990 1.00 95.31 181 GLU A C 1
ATOM 1386 O O . GLU A 1 181 ? -13.738 -2.844 24.142 1.00 95.31 181 GLU A O 1
ATOM 1391 N N . TRP A 1 182 ? -14.982 -1.663 22.686 1.00 95.50 182 TRP A N 1
ATOM 1392 C CA . TRP A 1 182 ? -15.852 -1.010 23.648 1.00 95.50 182 TRP A CA 1
ATOM 1393 C C . TRP A 1 182 ? -17.297 -1.445 23.432 1.00 95.50 182 TRP A C 1
ATOM 1395 O O . TRP A 1 182 ? -17.740 -1.621 22.299 1.00 95.50 182 TRP A O 1
ATOM 1405 N N . GLN A 1 183 ? -18.042 -1.600 24.523 1.00 93.94 183 GLN A N 1
ATOM 1406 C CA . GLN A 1 183 ? -19.468 -1.897 24.503 1.00 93.94 183 GLN A CA 1
ATOM 1407 C C . GLN A 1 183 ? -20.178 -1.049 25.560 1.00 93.94 183 GLN A C 1
ATOM 1409 O O . GLN A 1 183 ? -19.748 -1.008 26.713 1.00 93.94 183 GLN A O 1
ATOM 1414 N N . HIS A 1 184 ? -21.268 -0.374 25.188 1.00 89.88 184 HIS A N 1
ATOM 1415 C CA . HIS A 1 184 ? -22.015 0.501 26.110 1.00 89.88 184 HIS A CA 1
ATOM 1416 C C . HIS A 1 184 ? -21.129 1.532 26.852 1.00 89.88 184 HIS A C 1
ATOM 1418 O O . HIS A 1 184 ? -21.305 1.775 28.046 1.00 89.88 184 HIS A O 1
ATOM 1424 N N . GLY A 1 185 ? -20.134 2.098 26.167 1.00 87.06 185 GLY A N 1
ATOM 1425 C CA . GLY A 1 185 ? -19.223 3.110 26.702 1.00 87.06 185 GLY A CA 1
ATOM 1426 C C . GLY A 1 185 ? -18.186 2.556 27.675 1.00 87.06 185 GLY A C 1
ATOM 1427 O O . GLY A 1 185 ? -17.525 3.327 28.364 1.00 87.06 185 GLY A O 1
ATOM 1428 N N . LYS A 1 186 ? -18.039 1.230 27.756 1.00 92.88 186 LYS A N 1
ATOM 1429 C CA . LYS A 1 186 ? -17.059 0.560 28.613 1.00 92.88 186 LYS A CA 1
ATOM 1430 C C . LYS A 1 186 ? -16.105 -0.274 27.777 1.00 92.88 186 LYS A C 1
ATOM 1432 O O . LYS A 1 186 ? -16.534 -0.965 26.854 1.00 92.88 186 LYS A O 1
ATOM 1437 N N . LEU A 1 187 ? -14.829 -0.245 28.146 1.00 94.81 187 LEU A N 1
ATOM 1438 C CA . LEU A 1 187 ? -13.824 -1.139 27.588 1.00 94.81 187 LEU A CA 1
ATOM 1439 C C . LEU A 1 187 ? -14.228 -2.592 27.867 1.00 94.81 187 LEU A C 1
ATOM 1441 O O . LEU A 1 187 ? -14.400 -2.983 29.022 1.00 94.81 187 LEU A O 1
ATOM 1445 N N . LEU A 1 188 ? -14.379 -3.378 26.804 1.00 94.75 188 LEU A N 1
ATOM 1446 C CA . LEU A 1 188 ? -14.626 -4.814 26.877 1.00 94.75 188 LEU A CA 1
ATOM 1447 C C . LEU A 1 188 ? -13.302 -5.580 26.882 1.00 94.75 188 LEU A C 1
ATOM 1449 O O . LEU A 1 188 ? -13.102 -6.468 27.706 1.00 94.75 188 LEU A O 1
ATOM 1453 N N . ARG A 1 189 ? -12.405 -5.240 25.950 1.00 95.50 189 ARG A N 1
ATOM 1454 C CA . ARG A 1 189 ? -11.082 -5.862 25.813 1.00 95.50 189 ARG A CA 1
ATOM 1455 C C . ARG A 1 189 ? -10.143 -5.005 24.976 1.00 95.50 189 ARG A C 1
ATOM 1457 O O . ARG A 1 189 ? -10.586 -4.218 24.145 1.00 95.50 189 ARG A O 1
ATOM 1464 N N . GLN A 1 190 ? -8.849 -5.227 25.156 1.00 95.81 190 GLN A N 1
ATOM 1465 C CA . GLN A 1 190 ? -7.815 -4.736 24.254 1.00 95.81 190 GLN A CA 1
ATOM 1466 C C . GLN A 1 190 ? -7.501 -5.803 23.200 1.00 95.81 190 GLN A C 1
ATOM 1468 O O . GLN A 1 190 ? -7.532 -7.000 23.498 1.00 95.81 190 GLN A O 1
ATOM 1473 N N . LEU A 1 191 ? -7.217 -5.355 21.981 1.00 95.75 191 LEU A N 1
ATOM 1474 C CA . LEU A 1 191 ? -6.734 -6.169 20.877 1.00 95.75 191 LEU A CA 1
ATOM 1475 C C . LEU A 1 191 ? -5.244 -5.884 20.674 1.00 95.75 191 LEU A C 1
ATOM 1477 O O . LEU A 1 191 ? -4.826 -4.724 20.666 1.00 95.75 191 LEU A O 1
ATOM 1481 N N . SER A 1 192 ? -4.457 -6.941 20.511 1.00 93.88 192 SER A N 1
ATOM 1482 C CA . SER A 1 192 ? -3.006 -6.856 20.319 1.00 93.88 192 SER A CA 1
ATOM 1483 C C . SER A 1 192 ? -2.610 -7.490 18.986 1.00 93.88 192 SER A C 1
ATOM 1485 O O . SER A 1 192 ? -3.311 -8.394 18.529 1.00 93.88 192 SER A O 1
ATOM 1487 N N . PRO A 1 193 ? -1.501 -7.069 18.355 1.00 94.44 193 PRO A N 1
ATOM 1488 C CA . PRO A 1 193 ? -0.888 -7.850 17.284 1.00 94.44 193 PRO A CA 1
ATOM 1489 C C . PRO A 1 193 ? -0.660 -9.300 17.719 1.00 94.44 193 PRO A C 1
ATOM 1491 O O . PRO A 1 193 ? -0.431 -9.565 18.904 1.00 94.44 193 PRO A O 1
ATOM 1494 N N . SER A 1 194 ? -0.723 -10.225 16.763 1.00 93.69 194 SER A N 1
ATOM 1495 C CA . SER A 1 194 ? -0.257 -11.599 16.969 1.00 93.69 194 SER A CA 1
ATOM 1496 C C . SER A 1 194 ? 1.148 -11.612 17.567 1.00 93.69 194 SER A C 1
ATOM 1498 O O . SER A 1 194 ? 1.989 -10.807 17.176 1.00 93.69 194 SER A O 1
ATOM 1500 N N . THR A 1 195 ? 1.458 -12.568 18.442 1.00 89.81 195 THR A N 1
ATOM 1501 C CA . THR A 1 195 ? 2.841 -12.750 18.918 1.00 89.81 195 THR A CA 1
ATOM 1502 C C . THR A 1 195 ? 3.813 -13.145 17.805 1.00 89.81 195 THR A C 1
ATOM 1504 O O . THR A 1 195 ? 5.021 -13.027 17.983 1.00 89.81 195 THR A O 1
ATOM 1507 N N . GLU A 1 196 ? 3.296 -13.643 16.680 1.00 90.44 196 GLU A N 1
ATOM 1508 C CA . GLU A 1 196 ? 4.078 -13.979 15.484 1.00 90.44 196 GLU A CA 1
ATOM 1509 C C . GLU A 1 196 ? 4.255 -12.782 14.533 1.00 90.44 196 GLU A C 1
ATOM 1511 O O . GLU A 1 196 ? 5.014 -12.872 13.572 1.00 90.44 196 GLU A O 1
ATOM 1516 N N . ASP A 1 197 ? 3.563 -11.668 14.781 1.00 90.81 197 ASP A N 1
ATOM 1517 C CA . ASP A 1 197 ? 3.663 -10.454 13.977 1.00 90.81 197 ASP A CA 1
ATOM 1518 C C . ASP A 1 197 ? 4.774 -9.551 14.516 1.00 90.81 197 ASP A C 1
ATOM 1520 O O . ASP A 1 197 ? 4.637 -8.955 15.584 1.00 90.81 197 ASP A O 1
ATOM 1524 N N . THR A 1 198 ? 5.879 -9.456 13.779 1.00 86.06 198 THR A N 1
ATOM 1525 C CA . THR A 1 198 ? 7.015 -8.585 14.123 1.00 86.06 198 THR A CA 1
ATOM 1526 C C . THR A 1 198 ? 7.185 -7.403 13.179 1.00 86.06 198 THR A C 1
ATOM 1528 O O . THR A 1 198 ? 7.902 -6.464 13.515 1.00 86.06 198 THR A O 1
ATOM 1531 N N . ASP A 1 199 ? 6.531 -7.442 12.018 1.00 88.25 199 ASP A N 1
ATOM 1532 C CA . ASP A 1 199 ? 6.893 -6.594 10.878 1.00 88.25 199 ASP A CA 1
ATOM 1533 C C . ASP A 1 199 ? 5.735 -5.697 10.426 1.00 88.25 199 ASP A C 1
ATOM 1535 O O . ASP A 1 199 ? 5.952 -4.717 9.706 1.00 88.25 199 ASP A O 1
ATOM 1539 N N . SER A 1 200 ? 4.490 -6.010 10.812 1.00 92.62 200 SER A N 1
ATOM 1540 C CA . SER A 1 200 ? 3.362 -5.174 10.416 1.00 92.62 200 SER A CA 1
ATOM 1541 C C . SER A 1 200 ? 3.429 -3.803 11.096 1.00 92.62 200 SER A C 1
ATOM 1543 O O . SER A 1 200 ? 3.958 -3.677 12.205 1.00 92.62 200 SER A O 1
ATOM 1545 N N . PRO A 1 201 ? 2.812 -2.764 10.504 1.00 93.56 201 PRO A N 1
ATOM 1546 C CA . PRO A 1 201 ? 2.821 -1.424 11.072 1.00 93.56 201 PRO A CA 1
ATOM 1547 C C . PRO A 1 201 ? 2.355 -1.323 12.521 1.00 93.56 201 PRO A C 1
ATOM 1549 O O . PRO A 1 201 ? 2.757 -0.391 13.195 1.00 93.56 201 PRO A O 1
ATOM 1552 N N . LEU A 1 202 ? 1.491 -2.222 13.004 1.00 93.69 202 LEU A N 1
ATOM 1553 C CA . LEU A 1 202 ? 1.007 -2.198 14.387 1.00 93.69 202 LEU A CA 1
ATOM 1554 C C . LEU A 1 202 ? 1.976 -2.873 15.374 1.00 93.69 202 LEU A C 1
ATOM 1556 O O . LEU A 1 202 ? 1.954 -2.538 16.557 1.00 93.69 202 LEU A O 1
ATOM 1560 N N . ALA A 1 203 ? 2.803 -3.809 14.901 1.00 93.19 203 ALA A N 1
ATOM 1561 C CA . ALA A 1 203 ? 3.835 -4.476 15.693 1.00 93.19 203 ALA A CA 1
ATOM 1562 C C . ALA A 1 203 ? 5.179 -3.722 15.665 1.00 93.19 203 ALA A C 1
ATOM 1564 O O . ALA A 1 203 ? 5.947 -3.782 16.626 1.00 93.19 203 ALA A O 1
ATOM 1565 N N . ASP A 1 204 ? 5.447 -2.973 14.594 1.00 92.19 204 ASP A N 1
ATOM 1566 C CA . ASP A 1 204 ? 6.683 -2.220 14.417 1.00 92.19 204 ASP A CA 1
ATOM 1567 C C . ASP A 1 204 ? 6.641 -0.856 15.128 1.00 92.19 204 ASP A C 1
ATOM 1569 O O . ASP A 1 204 ? 6.069 0.128 14.647 1.00 92.19 204 ASP A O 1
ATOM 1573 N N . THR A 1 205 ? 7.325 -0.784 16.271 1.00 91.38 205 THR A N 1
ATOM 1574 C CA . THR A 1 205 ? 7.447 0.434 17.093 1.00 91.38 205 THR A CA 1
ATOM 1575 C C . THR A 1 205 ? 8.086 1.635 16.390 1.00 91.38 205 THR A C 1
ATOM 1577 O O . THR A 1 205 ? 7.894 2.761 16.849 1.00 91.38 205 THR A O 1
ATOM 1580 N N . SER A 1 206 ? 8.807 1.431 15.282 1.00 89.81 206 SER A N 1
ATOM 1581 C CA . SER A 1 206 ? 9.377 2.523 14.481 1.00 89.81 206 SER A CA 1
ATOM 1582 C C . SER A 1 206 ? 8.365 3.175 13.535 1.00 89.81 206 SER A C 1
ATOM 1584 O O . SER A 1 206 ? 8.555 4.322 13.135 1.00 89.81 206 SER A O 1
ATOM 1586 N N . ARG A 1 207 ? 7.248 2.493 13.244 1.00 91.25 207 ARG A N 1
ATOM 1587 C CA . ARG A 1 207 ? 6.252 2.911 12.239 1.00 91.25 207 ARG A CA 1
ATOM 1588 C C . ARG A 1 207 ? 4.871 3.181 12.832 1.00 91.25 207 ARG A C 1
ATOM 1590 O O . ARG A 1 207 ? 4.107 3.998 12.317 1.00 91.25 207 ARG A O 1
ATOM 1597 N N . CYS A 1 208 ? 4.528 2.505 13.925 1.00 92.81 208 CYS A N 1
ATOM 1598 C CA . CYS A 1 208 ? 3.157 2.432 14.425 1.00 92.81 208 CYS A CA 1
ATOM 1599 C C . CYS A 1 208 ? 2.559 3.760 14.911 1.00 92.81 208 CYS A C 1
ATOM 1601 O O . CYS A 1 208 ? 1.339 3.914 14.914 1.00 92.81 208 CYS A O 1
ATOM 1603 N N . CYS A 1 209 ? 3.375 4.747 15.289 1.00 91.31 209 CYS A N 1
ATOM 1604 C CA . CYS A 1 209 ? 2.900 6.088 15.651 1.00 91.31 209 CYS A CA 1
ATOM 1605 C C . CYS A 1 209 ? 2.248 6.839 14.476 1.00 91.31 209 CYS A C 1
ATOM 1607 O O . CYS A 1 209 ? 1.475 7.768 14.708 1.00 91.31 209 CYS A O 1
ATOM 1609 N N . SER A 1 210 ? 2.527 6.434 13.233 1.00 93.25 210 SER A N 1
ATOM 1610 C CA . SER A 1 210 ? 1.909 7.001 12.032 1.00 93.25 210 SER A CA 1
ATOM 1611 C C . SER A 1 210 ? 0.482 6.491 11.808 1.00 93.25 210 SER A C 1
ATOM 1613 O O . SER A 1 210 ? -0.227 7.037 10.968 1.00 93.25 210 SER A O 1
ATOM 1615 N N . ILE A 1 211 ? 0.019 5.481 12.558 1.00 96.31 211 ILE A N 1
ATOM 1616 C CA . ILE A 1 211 ? -1.350 4.955 12.468 1.00 96.31 211 ILE A CA 1
ATOM 1617 C C . ILE A 1 211 ? -2.331 5.949 13.096 1.00 96.31 211 ILE A C 1
ATOM 1619 O O . ILE A 1 211 ? -2.230 6.288 14.274 1.00 96.31 211 ILE A O 1
ATOM 1623 N N . GLN A 1 212 ? -3.326 6.380 12.322 1.00 96.00 212 GLN A N 1
ATOM 1624 C CA . GLN A 1 212 ? -4.265 7.437 12.724 1.00 96.00 212 GLN A CA 1
ATOM 1625 C C . GLN A 1 212 ? -5.724 7.077 12.449 1.00 96.00 212 GLN A C 1
ATOM 1627 O O . GLN A 1 212 ? -6.624 7.531 13.149 1.00 96.00 212 GLN A O 1
ATOM 1632 N N . THR A 1 213 ? -5.971 6.266 11.424 1.00 97.00 213 THR A N 1
ATOM 1633 C CA . THR A 1 213 ? -7.311 5.949 10.941 1.00 97.00 213 THR A CA 1
ATOM 1634 C C . THR A 1 213 ? -7.579 4.456 11.060 1.00 97.00 213 THR A C 1
ATOM 1636 O O . THR A 1 213 ? -6.713 3.620 10.810 1.00 97.00 213 THR A O 1
ATOM 1639 N N . LEU A 1 214 ? -8.821 4.136 11.410 1.00 97.38 214 LEU A N 1
ATOM 1640 C CA . LEU A 1 214 ? -9.343 2.784 11.524 1.00 97.38 214 LEU A CA 1
ATOM 1641 C C . LEU A 1 214 ? -10.572 2.649 10.623 1.00 97.38 214 LEU A C 1
ATOM 1643 O O . LEU A 1 214 ? -11.469 3.491 10.662 1.00 97.38 214 LEU A O 1
ATOM 1647 N N . ARG A 1 215 ? -10.622 1.579 9.831 1.00 97.56 215 ARG A N 1
ATOM 1648 C CA . ARG A 1 215 ? -11.810 1.151 9.083 1.00 97.56 215 ARG A CA 1
ATOM 1649 C C . ARG A 1 215 ? -12.074 -0.326 9.335 1.00 97.56 215 ARG A C 1
ATOM 1651 O O . ARG A 1 215 ? -11.142 -1.088 9.594 1.00 97.56 215 ARG A O 1
ATOM 1658 N N . VAL A 1 216 ? -13.335 -0.731 9.254 1.00 96.50 216 VAL A N 1
ATOM 1659 C CA . VAL A 1 216 ? -13.772 -2.092 9.580 1.00 96.50 216 VAL A CA 1
ATOM 1660 C C . VAL A 1 216 ? -14.636 -2.646 8.459 1.00 96.50 216 VAL A C 1
ATOM 1662 O O . VAL A 1 216 ? -15.499 -1.954 7.923 1.00 96.50 216 VAL A O 1
ATOM 1665 N N . ALA A 1 217 ? -14.403 -3.910 8.136 1.00 95.69 217 ALA A N 1
ATOM 1666 C CA . ALA A 1 217 ? -15.285 -4.747 7.344 1.00 95.69 217 ALA A CA 1
ATOM 1667 C C . ALA A 1 217 ? -15.708 -5.959 8.185 1.00 95.69 217 ALA A C 1
ATOM 1669 O O . ALA A 1 217 ? -14.978 -6.405 9.076 1.00 95.69 217 ALA A O 1
ATOM 1670 N N . THR A 1 218 ? -16.878 -6.514 7.884 1.00 91.50 218 THR A N 1
ATOM 1671 C CA . THR A 1 218 ? -17.348 -7.766 8.483 1.00 91.50 218 THR A CA 1
ATOM 1672 C C . THR A 1 218 ? -17.569 -8.779 7.375 1.00 91.50 218 THR A C 1
ATOM 1674 O O . THR A 1 218 ? -18.327 -8.526 6.442 1.00 91.50 218 THR A O 1
ATOM 1677 N N . GLU A 1 219 ? -16.913 -9.928 7.484 1.00 88.31 219 GLU A N 1
ATOM 1678 C CA . GLU A 1 219 ? -17.044 -11.031 6.536 1.00 88.31 219 GLU A CA 1
ATOM 1679 C C . GLU A 1 219 ? -17.114 -12.341 7.322 1.00 88.31 219 GLU A C 1
ATOM 1681 O O . GLU A 1 219 ? -16.248 -12.597 8.154 1.00 88.31 219 GLU A O 1
ATOM 1686 N N . ASN A 1 220 ? -18.140 -13.163 7.081 1.00 85.81 220 ASN A N 1
ATOM 1687 C CA . ASN A 1 220 ? -18.351 -14.441 7.780 1.00 85.81 220 ASN A CA 1
ATOM 1688 C C . ASN A 1 220 ? -18.283 -14.319 9.319 1.00 85.81 220 ASN A C 1
ATOM 1690 O O . ASN A 1 220 ? -17.616 -15.114 9.977 1.00 85.81 220 ASN A O 1
ATOM 1694 N N . ASP A 1 221 ? -18.926 -13.288 9.880 1.00 84.06 221 ASP A N 1
ATOM 1695 C CA . ASP A 1 221 ? -18.920 -12.957 11.317 1.00 84.06 221 ASP A CA 1
ATOM 1696 C C . ASP A 1 221 ? -17.533 -12.658 11.920 1.00 84.06 221 ASP A C 1
ATOM 1698 O O . ASP A 1 221 ? -17.378 -12.566 13.140 1.00 84.06 221 ASP A O 1
ATOM 1702 N N . GLN A 1 222 ? -16.517 -12.450 11.080 1.00 89.31 222 GLN A N 1
ATOM 1703 C CA . GLN A 1 222 ? -15.186 -12.027 11.494 1.00 89.31 222 GLN A CA 1
ATOM 1704 C C . GLN A 1 222 ? -14.965 -10.554 11.161 1.00 89.31 222 GLN A C 1
ATOM 1706 O O . GLN A 1 222 ? -15.292 -10.080 10.068 1.00 89.31 222 GLN A O 1
ATOM 1711 N N . TYR A 1 223 ? -14.372 -9.828 12.107 1.00 93.06 223 TYR A N 1
ATOM 1712 C CA . TYR A 1 223 ? -13.952 -8.455 11.872 1.00 93.06 223 TYR A CA 1
ATOM 1713 C C . TYR A 1 223 ? -12.624 -8.433 11.133 1.00 93.06 223 TYR A C 1
ATOM 1715 O O . TYR A 1 223 ? -11.637 -9.045 11.551 1.00 93.06 223 TYR A O 1
ATOM 1723 N N . ARG A 1 224 ? -12.609 -7.674 10.044 1.00 96.31 224 ARG A N 1
ATOM 1724 C CA . ARG A 1 224 ? -11.407 -7.306 9.313 1.00 96.31 224 ARG A CA 1
ATOM 1725 C C . ARG A 1 224 ? -11.175 -5.824 9.495 1.00 96.31 224 ARG A C 1
ATOM 1727 O O . ARG A 1 224 ? -12.099 -5.021 9.392 1.00 96.31 224 ARG A O 1
ATOM 1734 N N . LEU A 1 225 ? -9.938 -5.469 9.774 1.00 97.25 225 LEU A N 1
ATOM 1735 C CA . LEU A 1 225 ? -9.552 -4.114 10.100 1.00 97.25 225 LEU A CA 1
ATOM 1736 C C . LEU A 1 225 ? -8.602 -3.614 9.034 1.00 97.25 225 LEU A C 1
ATOM 1738 O O . LEU A 1 225 ? -7.772 -4.372 8.544 1.00 97.25 225 LEU A O 1
ATOM 1742 N N . ARG A 1 226 ? -8.732 -2.340 8.694 1.00 97.75 226 ARG A N 1
ATOM 1743 C CA . ARG A 1 226 ? -7.776 -1.614 7.873 1.00 97.75 226 ARG A CA 1
ATOM 1744 C C . ARG A 1 226 ? -7.265 -0.442 8.689 1.00 97.75 226 ARG A C 1
ATOM 1746 O O . ARG A 1 226 ? -8.056 0.412 9.100 1.00 97.75 226 ARG A O 1
ATOM 1753 N N . LEU A 1 227 ? -5.967 -0.441 8.948 1.00 97.75 227 LEU A N 1
ATOM 1754 C CA . LEU A 1 227 ? -5.268 0.635 9.629 1.00 97.75 227 LEU A CA 1
ATOM 1755 C C . LEU A 1 227 ? -4.572 1.498 8.589 1.00 97.75 227 LEU A C 1
ATOM 1757 O O . LEU A 1 227 ? -3.936 0.992 7.671 1.00 97.75 227 LEU A O 1
ATOM 1761 N N . LEU A 1 228 ? -4.748 2.805 8.732 1.00 97.25 228 LEU A N 1
ATOM 1762 C CA . LEU A 1 228 ? -4.272 3.806 7.791 1.00 97.25 228 LEU A CA 1
ATOM 1763 C C . LEU A 1 228 ? -3.581 4.934 8.546 1.00 97.25 228 LEU A C 1
ATOM 1765 O O . LEU A 1 228 ? -3.935 5.245 9.690 1.00 97.25 228 LEU A O 1
ATOM 1769 N N . GLY A 1 229 ? -2.660 5.606 7.876 1.00 95.56 229 GLY A N 1
ATOM 1770 C CA . GLY A 1 229 ? -2.103 6.856 8.365 1.00 95.56 229 GLY A CA 1
ATOM 1771 C C . GLY A 1 229 ? -0.819 7.234 7.657 1.00 95.56 229 GLY A C 1
ATOM 1772 O O . GLY A 1 229 ? -0.377 6.553 6.736 1.00 95.56 229 GLY A O 1
ATOM 1773 N N . GLU A 1 230 ? -0.242 8.348 8.071 1.00 94.25 230 GLU A N 1
ATOM 1774 C CA . GLU A 1 230 ? 0.988 8.860 7.494 1.00 94.25 230 GLU A CA 1
ATOM 1775 C C . GLU A 1 230 ? 1.780 9.653 8.528 1.00 94.25 230 GLU A C 1
ATOM 1777 O O . GLU A 1 230 ? 1.207 10.318 9.399 1.00 94.25 230 GLU A O 1
ATOM 1782 N N . GLY A 1 231 ? 3.103 9.582 8.451 1.00 91.19 231 GLY A N 1
ATOM 1783 C CA . GLY A 1 231 ? 3.953 10.261 9.417 1.00 91.19 231 GLY A CA 1
ATOM 1784 C C . GLY A 1 231 ? 5.425 9.933 9.259 1.00 91.19 231 GLY A C 1
ATOM 1785 O O . GLY A 1 231 ? 5.811 9.048 8.505 1.00 91.19 231 GLY A O 1
ATOM 1786 N N . ARG A 1 232 ? 6.264 10.682 9.974 1.00 88.88 232 ARG A N 1
ATOM 1787 C CA . ARG A 1 232 ? 7.689 10.359 10.078 1.00 88.88 232 ARG A CA 1
ATOM 1788 C C . ARG A 1 232 ? 7.891 9.170 11.010 1.00 88.88 232 ARG A C 1
ATOM 1790 O O . ARG A 1 232 ? 7.072 8.954 11.900 1.00 88.88 232 ARG A O 1
ATOM 1797 N N . ASP A 1 233 ? 9.019 8.490 10.835 1.00 87.81 233 ASP A N 1
ATOM 1798 C CA . ASP A 1 233 ? 9.521 7.486 11.773 1.00 87.81 233 ASP A CA 1
ATOM 1799 C C . ASP A 1 233 ? 9.367 7.948 13.235 1.00 87.81 233 ASP A C 1
ATOM 1801 O O . ASP A 1 233 ? 9.653 9.100 13.596 1.00 87.81 233 ASP A O 1
ATOM 1805 N N . CYS A 1 234 ? 8.926 7.019 14.082 1.00 88.88 234 CYS A N 1
ATOM 1806 C CA . CYS A 1 234 ? 8.530 7.284 15.461 1.00 88.88 234 CYS A CA 1
ATOM 1807 C C . CYS A 1 234 ? 9.685 7.702 16.374 1.00 88.88 234 CYS A C 1
ATOM 1809 O O . CYS A 1 234 ? 9.448 8.261 17.447 1.00 88.88 234 CYS A O 1
ATOM 1811 N N . PHE A 1 235 ? 10.929 7.479 15.950 1.00 87.50 235 PHE A N 1
ATOM 1812 C CA . PHE A 1 235 ? 12.140 7.856 16.671 1.00 87.50 235 PHE A CA 1
ATOM 1813 C C . PHE A 1 235 ? 12.799 9.125 16.107 1.00 87.50 235 PHE A C 1
ATOM 1815 O O . PHE A 1 235 ? 13.900 9.494 16.522 1.00 87.50 235 PHE A O 1
ATOM 1822 N N . GLY A 1 236 ? 12.118 9.846 15.209 1.00 80.81 236 GLY A N 1
ATOM 1823 C CA . GLY A 1 236 ? 12.583 11.119 14.657 1.00 80.81 236 GLY A CA 1
ATOM 1824 C C . GLY A 1 236 ? 13.492 10.983 13.433 1.00 80.81 236 GLY A C 1
ATOM 1825 O O . GLY A 1 236 ? 14.084 11.984 13.006 1.00 80.81 236 GLY A O 1
ATOM 1826 N N . GLY A 1 237 ? 13.580 9.785 12.846 1.00 84.00 237 GLY A N 1
ATOM 1827 C CA . GLY A 1 237 ? 14.270 9.519 11.586 1.00 84.00 237 GLY A CA 1
ATOM 1828 C C . GLY A 1 237 ? 13.661 10.260 10.391 1.00 84.00 237 GLY A C 1
ATOM 1829 O O . GLY A 1 237 ? 12.580 10.845 10.458 1.00 84.00 237 GLY A O 1
ATOM 1830 N N . THR A 1 238 ? 14.381 10.320 9.271 1.00 84.56 238 THR A N 1
ATOM 1831 C CA . THR A 1 238 ? 13.928 11.035 8.059 1.00 84.56 238 THR A CA 1
ATOM 1832 C C . THR A 1 238 ? 12.931 10.248 7.219 1.00 84.56 238 THR A C 1
ATOM 1834 O O . THR A 1 238 ? 12.297 10.851 6.360 1.00 84.56 238 THR A O 1
ATOM 1837 N N . ALA A 1 239 ? 12.794 8.947 7.477 1.00 86.12 239 ALA A N 1
ATOM 1838 C CA . ALA A 1 239 ? 11.814 8.095 6.824 1.00 86.12 239 ALA A CA 1
ATOM 1839 C C . ALA A 1 239 ? 10.392 8.616 7.070 1.00 86.12 239 ALA A C 1
ATOM 1841 O O . ALA A 1 239 ? 10.060 9.046 8.180 1.00 86.12 239 ALA A O 1
ATOM 1842 N N . TYR A 1 240 ? 9.574 8.592 6.024 1.00 87.25 240 TYR A N 1
ATOM 1843 C CA . TYR A 1 240 ? 8.165 8.950 6.057 1.00 87.25 240 TYR A CA 1
ATOM 1844 C C . TYR A 1 240 ? 7.319 7.747 5.644 1.00 87.25 240 TYR A C 1
ATOM 1846 O O . TYR A 1 240 ? 7.361 7.293 4.501 1.00 87.25 240 TYR A O 1
ATOM 1854 N N . ASP A 1 241 ? 6.540 7.223 6.576 1.00 89.50 241 ASP A N 1
ATOM 1855 C CA . ASP A 1 241 ? 5.679 6.075 6.366 1.00 89.50 241 ASP A CA 1
ATOM 1856 C C . ASP A 1 241 ? 4.288 6.492 5.899 1.00 89.50 241 ASP A C 1
ATOM 1858 O O . ASP A 1 241 ? 3.660 7.394 6.448 1.00 89.50 241 ASP A O 1
ATOM 1862 N N . LEU A 1 242 ? 3.788 5.762 4.909 1.00 91.50 242 LEU A N 1
ATOM 1863 C CA . LEU A 1 242 ? 2.392 5.706 4.507 1.00 91.50 242 LEU A CA 1
ATOM 1864 C C . LEU A 1 242 ? 1.860 4.342 4.916 1.00 91.50 242 LEU A C 1
ATOM 1866 O O . LEU A 1 242 ? 2.240 3.333 4.321 1.00 91.50 242 LEU A O 1
ATOM 1870 N N . ILE A 1 243 ? 1.008 4.312 5.932 1.00 95.06 243 ILE A N 1
ATOM 1871 C CA . ILE A 1 243 ? 0.437 3.090 6.480 1.00 95.06 243 ILE A CA 1
ATOM 1872 C C . ILE A 1 243 ? -0.860 2.739 5.762 1.00 95.06 243 ILE A C 1
ATOM 1874 O O . ILE A 1 243 ? -1.762 3.570 5.651 1.00 95.06 243 ILE A O 1
ATOM 1878 N N . ASP A 1 244 ? -0.952 1.489 5.321 1.00 96.12 244 ASP A N 1
ATOM 1879 C CA . ASP A 1 244 ? -2.168 0.846 4.837 1.00 96.12 244 ASP A CA 1
ATOM 1880 C C . ASP A 1 244 ? -2.050 -0.666 5.053 1.00 96.12 244 ASP A C 1
ATOM 1882 O O . ASP A 1 244 ? -1.475 -1.383 4.235 1.00 96.12 244 ASP A O 1
ATOM 1886 N N . SER A 1 245 ? -2.545 -1.156 6.184 1.00 96.88 245 SER A N 1
ATOM 1887 C CA . SER A 1 245 ? -2.414 -2.561 6.571 1.00 96.88 245 SER A CA 1
ATOM 1888 C C . SER A 1 245 ? -3.750 -3.175 6.966 1.00 96.88 245 SER A C 1
ATOM 1890 O O . SER A 1 245 ? -4.610 -2.536 7.575 1.00 96.88 245 SER A O 1
ATOM 1892 N N . LEU A 1 246 ? -3.931 -4.441 6.592 1.00 97.31 246 LEU A N 1
ATOM 1893 C CA . LEU A 1 246 ? -5.136 -5.222 6.822 1.00 97.31 246 LEU A CA 1
ATOM 1894 C C . LEU A 1 246 ? -4.893 -6.295 7.876 1.00 97.31 246 LEU A C 1
ATOM 1896 O O . LEU A 1 246 ? -3.952 -7.086 7.772 1.00 97.31 246 LEU A O 1
ATOM 1900 N N . TYR A 1 247 ? -5.820 -6.407 8.819 1.00 97.44 247 TYR A N 1
ATOM 1901 C CA . TYR A 1 247 ? -5.784 -7.397 9.889 1.00 97.44 247 TYR A CA 1
ATOM 1902 C C . TYR A 1 247 ? -7.078 -8.197 9.947 1.00 97.44 247 TYR A C 1
ATOM 1904 O O . TYR A 1 247 ? -8.165 -7.672 9.697 1.00 97.44 247 TYR A O 1
ATOM 1912 N N . LEU A 1 248 ? -6.963 -9.460 10.341 1.00 96.50 248 LEU A N 1
ATOM 1913 C CA . LEU A 1 248 ? -8.078 -10.303 10.744 1.00 96.50 248 LEU A CA 1
ATOM 1914 C C . LEU A 1 248 ? -8.100 -10.397 12.268 1.00 96.50 248 LEU A C 1
ATOM 1916 O O . LEU A 1 248 ? -7.107 -10.778 12.884 1.00 96.50 248 LEU A O 1
ATOM 1920 N N . GLN A 1 249 ? -9.242 -10.095 12.877 1.00 95.00 249 GLN A N 1
ATOM 1921 C CA . GLN A 1 249 ? -9.410 -10.281 14.310 1.00 95.00 249 GLN A CA 1
ATOM 1922 C C . GLN A 1 249 ? -9.681 -11.754 14.642 1.00 95.00 249 GLN A C 1
ATOM 1924 O O . GLN A 1 249 ? -10.677 -12.327 14.196 1.00 95.00 249 GLN A O 1
ATOM 1929 N N . GLN A 1 250 ? -8.846 -12.340 15.500 1.00 93.31 250 GLN A N 1
ATOM 1930 C CA . GLN A 1 250 ? -9.025 -13.683 16.051 1.00 93.31 250 GLN A CA 1
ATOM 1931 C C . GLN A 1 250 ? -8.977 -13.623 17.579 1.00 93.31 250 GLN A C 1
ATOM 1933 O O . GLN A 1 250 ? -7.928 -13.468 18.194 1.00 93.31 250 GLN A O 1
ATOM 1938 N N . GLY A 1 251 ? -1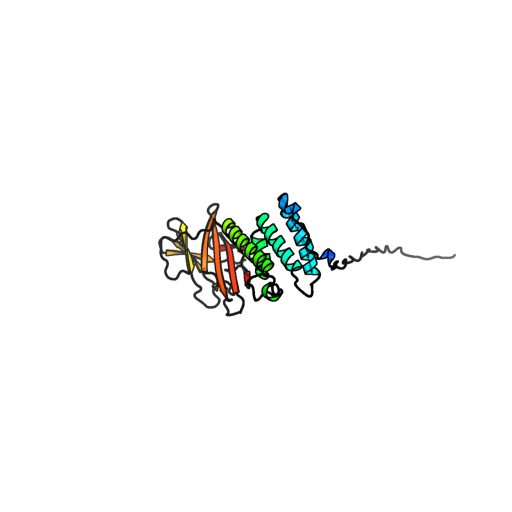0.146 -13.695 18.221 1.00 91.06 251 GLY A N 1
ATOM 1939 C CA . GLY A 1 251 ? -10.232 -13.487 19.665 1.00 91.06 251 GLY A CA 1
ATOM 1940 C C . GLY A 1 251 ? -9.762 -12.078 20.045 1.00 91.06 251 GLY A C 1
ATOM 1941 O O . GLY A 1 251 ? -10.395 -11.094 19.646 1.00 91.06 251 GLY A O 1
ATOM 1942 N N . ASN A 1 252 ? -8.688 -12.003 20.833 1.00 94.44 252 ASN A N 1
ATOM 1943 C CA . ASN A 1 252 ? -8.063 -10.749 21.269 1.00 94.44 252 ASN A CA 1
ATOM 1944 C C . ASN A 1 252 ? -6.827 -10.381 20.432 1.00 94.44 252 ASN A C 1
ATOM 1946 O O . ASN A 1 252 ? -6.139 -9.417 20.755 1.00 94.44 252 ASN A O 1
ATOM 1950 N N . GLU A 1 253 ? -6.543 -11.141 19.379 1.00 95.69 253 GLU A N 1
ATOM 1951 C CA . GLU A 1 253 ? -5.379 -10.931 18.532 1.00 95.69 253 GLU A CA 1
ATOM 1952 C C . GLU A 1 253 ? -5.777 -10.379 17.163 1.00 95.69 253 GLU A C 1
ATOM 1954 O O . GLU A 1 253 ? -6.879 -10.614 16.654 1.00 95.69 253 GLU A O 1
ATOM 1959 N N . LEU A 1 254 ? -4.851 -9.635 16.568 1.00 96.50 254 LEU A N 1
ATOM 1960 C CA . LEU A 1 254 ? -4.914 -9.111 15.215 1.00 96.50 254 LEU A CA 1
ATOM 1961 C C . LEU A 1 254 ? -3.853 -9.826 14.387 1.00 96.50 254 LEU A C 1
ATOM 1963 O O . LEU A 1 254 ? -2.657 -9.598 14.557 1.00 96.50 254 LEU A O 1
ATOM 1967 N N . MET A 1 255 ? -4.306 -10.697 13.494 1.00 96.56 255 MET A N 1
ATOM 1968 C CA . MET A 1 255 ? -3.440 -11.387 12.547 1.00 96.56 255 MET A CA 1
ATOM 1969 C C . MET A 1 255 ? -3.224 -10.477 11.337 1.00 96.56 255 MET A C 1
ATOM 1971 O O . MET A 1 255 ? -4.218 -10.137 10.683 1.00 96.56 255 MET A O 1
ATOM 1975 N N . PRO A 1 256 ? -1.987 -10.066 11.007 1.00 96.25 256 PRO A N 1
ATOM 1976 C CA . PRO A 1 256 ? -1.738 -9.344 9.767 1.00 96.25 256 PRO A CA 1
ATOM 1977 C C . PRO A 1 256 ? -2.117 -10.241 8.585 1.00 96.25 256 PRO A C 1
ATOM 1979 O O . PRO A 1 256 ? -1.749 -11.411 8.515 1.00 96.25 256 PRO A O 1
ATOM 1982 N N . THR A 1 257 ? -2.893 -9.693 7.658 1.00 95.12 257 THR A N 1
ATOM 1983 C CA . THR A 1 257 ? -3.312 -10.404 6.438 1.00 95.12 257 THR A CA 1
ATOM 1984 C C . THR A 1 257 ? -2.652 -9.826 5.202 1.00 95.12 257 THR A C 1
ATOM 1986 O O . THR A 1 257 ? -2.326 -10.566 4.276 1.00 95.12 257 THR A O 1
ATOM 1989 N N . GLN A 1 258 ? -2.434 -8.511 5.190 1.00 93.25 258 GLN A N 1
ATOM 1990 C CA . GLN A 1 258 ? -1.757 -7.830 4.101 1.00 93.25 258 GLN A CA 1
ATOM 1991 C C . GLN A 1 258 ? -1.190 -6.495 4.580 1.00 93.25 258 GLN A C 1
ATOM 1993 O O . GLN A 1 258 ? -1.873 -5.764 5.289 1.00 93.25 258 GLN A O 1
ATOM 1998 N N . ASP A 1 259 ? 0.034 -6.166 4.174 1.00 92.50 259 ASP A N 1
ATOM 1999 C CA . ASP A 1 259 ? 0.630 -4.849 4.393 1.00 92.50 259 ASP A CA 1
ATOM 2000 C C . ASP A 1 259 ? 0.896 -4.183 3.038 1.00 92.50 259 ASP A C 1
ATOM 2002 O O . ASP A 1 259 ? 1.664 -4.688 2.217 1.00 92.50 259 ASP A O 1
ATOM 2006 N N . PHE A 1 260 ? 0.218 -3.067 2.785 1.00 90.44 260 PHE A N 1
ATOM 2007 C CA . PHE A 1 260 ? 0.391 -2.229 1.599 1.00 90.44 260 PHE A CA 1
ATOM 2008 C C . PHE A 1 260 ? 1.203 -0.965 1.889 1.00 90.44 260 PHE A C 1
ATOM 2010 O O . PHE A 1 260 ? 1.360 -0.108 1.005 1.00 90.44 260 PHE A O 1
ATOM 2017 N N . SER A 1 261 ? 1.695 -0.843 3.122 1.00 89.94 261 SER A N 1
ATOM 2018 C CA . SER A 1 261 ? 2.397 0.330 3.605 1.00 89.94 261 SER A CA 1
ATOM 2019 C C . SER A 1 261 ? 3.698 0.555 2.847 1.00 89.94 261 SER A C 1
ATOM 2021 O O . SER A 1 261 ? 4.346 -0.372 2.358 1.00 89.94 261 SER A O 1
ATOM 2023 N N . ARG A 1 262 ? 4.094 1.821 2.741 1.00 86.12 262 ARG A N 1
ATOM 2024 C CA . ARG A 1 262 ? 5.286 2.244 2.005 1.00 86.12 262 ARG A CA 1
ATOM 2025 C C . ARG A 1 262 ? 6.061 3.262 2.815 1.00 86.12 262 ARG A C 1
ATOM 2027 O O . ARG A 1 262 ? 5.472 4.202 3.330 1.00 86.12 262 ARG A O 1
ATOM 2034 N N . THR A 1 263 ? 7.372 3.104 2.841 1.00 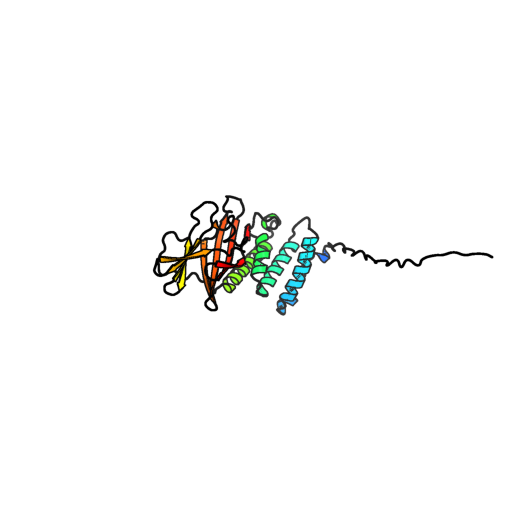83.00 263 THR A N 1
ATOM 2035 C CA . THR A 1 263 ? 8.288 4.078 3.432 1.00 83.00 263 THR A CA 1
ATOM 2036 C C . THR A 1 263 ? 8.926 4.892 2.309 1.00 83.00 263 THR A C 1
ATOM 2038 O O . THR A 1 263 ? 9.371 4.326 1.303 1.00 83.00 263 THR A O 1
ATOM 2041 N N . ARG A 1 264 ? 8.899 6.215 2.456 1.00 78.12 264 ARG A N 1
ATOM 2042 C CA . ARG A 1 264 ? 9.581 7.192 1.608 1.00 78.12 264 ARG A CA 1
ATOM 2043 C C . ARG A 1 264 ? 10.806 7.690 2.354 1.00 78.12 264 ARG A C 1
ATOM 2045 O O . ARG A 1 264 ? 10.656 8.166 3.499 1.00 78.12 264 ARG A O 1
#

Solvent-accessible surface area (backbone atoms only — not comparable to full-atom values): 14966 Å² total; per-residue (Å²): 134,86,91,85,83,88,84,85,87,77,85,79,80,80,79,81,77,70,77,81,72,78,72,74,79,75,72,47,71,77,61,54,45,64,76,89,43,65,74,29,56,74,74,66,38,28,66,61,34,35,56,56,42,51,56,33,47,55,48,41,64,74,54,60,63,95,66,72,49,70,59,62,50,52,41,51,41,52,39,30,48,26,26,40,74,62,68,36,18,64,61,19,44,64,61,43,57,40,35,50,100,16,91,76,36,94,61,12,44,86,82,57,48,83,92,48,61,68,61,52,53,49,43,54,51,45,46,56,52,19,52,53,47,40,52,59,73,51,56,68,46,40,67,46,69,32,96,62,88,63,90,78,46,60,25,57,20,42,76,46,100,62,28,28,42,33,36,29,63,48,91,50,91,78,44,39,49,43,38,33,36,30,42,85,91,35,83,74,45,66,44,41,63,30,94,87,48,67,74,48,55,75,49,23,47,53,48,13,66,20,57,48,43,59,24,43,27,78,56,96,94,32,50,32,38,38,41,28,32,59,34,54,29,58,84,73,51,89,45,33,38,39,44,38,34,32,28,40,53,54,93,54,28,32,41,79,73,47,78,71,51,47,78,67

Mean predicted aligned error: 8.56 Å

Sequence (264 aa):
MTRHLTAHLLLLAIALALPVSATAADCSAQALSRPLVNDLFSRGDYDGAIARLEKTRQRQDACHPETLDANWYWLRSDLSLAYLKAGRAQDCLTLLGRLINNPASTLDIQQNLENEETLQHALETNQR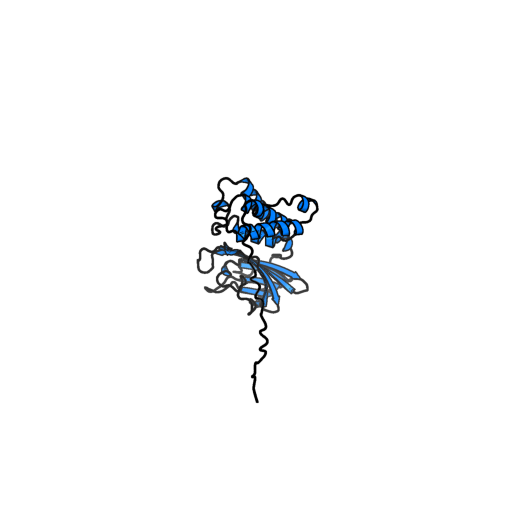RCEAAHEKHLSAYEAKPCPQTIDGALASVASAVDRCLVLRPATEAGSCPRLEEWQHGKLLRQLSPSTEDTDSPLADTSRCCSIQTLRVATENDQYRLRLLGEGRDCFGGTAYDLIDSLYLQQGNELMPTQDFSRTR

pLDDT: mean 88.27, std 14.6, range [37.06, 98.69]